Protein AF-A0A969HHH1-F1 (afdb_monomer_lite)

Foldseek 3Di:
DVVCQVVLCVDPQNVVVQDDSPDDHDDPPPVQLQAKWWKDFQKDLWQDIDIDHRSPDDDDPGMDIGGDDPPDDDVLLVRLVSRDPVLRVVLVVQFDDDDSIGGDDPNSVVPRDDDDDPPVVSVVSSVVSVVVVLVVVLVVLLLVLLVVLVVVADWDKAQQCDPAVPDPQRDPPQKDWPDADDQQDWAWFQAWDWDDDFQKIWIWTQGPPPGIDGGTIIRGNDPLVSVLVVSQQVVQCVVCVVRRTQAGGRPNNSNRRSTIGIQRDPPGPVVSVVVSVVSSVVSVVVSLVVSCVPQPVNCVVCPCVPPGDDDDDD

pLDDT: mean 90.6, std 11.75, range [24.98, 98.12]

Structure (mmCIF, N/CA/C/O backbone):
data_AF-A0A969HHH1-F1
#
_entry.id   AF-A0A969HHH1-F1
#
loop_
_atom_site.group_PDB
_atom_site.id
_atom_site.type_symbol
_atom_site.label_atom_id
_atom_site.label_alt_id
_atom_site.label_comp_id
_atom_site.label_asym_id
_atom_site.label_entity_id
_atom_site.label_seq_id
_atom_site.pdbx_PDB_ins_code
_atom_site.Cartn_x
_atom_site.Cartn_y
_atom_site.Cartn_z
_atom_site.occupancy
_atom_site.B_iso_or_equiv
_atom_site.auth_seq_id
_atom_site.auth_comp_id
_atom_site.auth_asym_id
_atom_site.auth_atom_id
_atom_site.pdbx_PDB_model_num
ATOM 1 N N . MET A 1 1 ? 47.370 -20.878 -3.449 1.00 62.69 1 MET A N 1
ATOM 2 C CA . MET A 1 1 ? 46.400 -20.298 -4.410 1.00 62.69 1 MET A CA 1
ATOM 3 C C . MET A 1 1 ? 46.608 -20.848 -5.816 1.00 62.69 1 MET A C 1
ATOM 5 O O . MET A 1 1 ? 45.613 -21.191 -6.435 1.00 62.69 1 MET A O 1
ATOM 9 N N . GLU A 1 2 ? 47.852 -21.014 -6.284 1.00 85.69 2 GLU A N 1
ATOM 10 C CA . GLU A 1 2 ? 48.150 -21.582 -7.616 1.00 85.69 2 GLU A CA 1
ATOM 11 C C . GLU A 1 2 ? 47.532 -22.973 -7.859 1.00 85.69 2 GLU A C 1
ATOM 13 O O . GLU A 1 2 ? 46.999 -23.237 -8.929 1.00 85.69 2 GLU A O 1
ATOM 18 N N . GLU A 1 3 ? 47.489 -23.829 -6.833 1.00 90.38 3 GLU A N 1
ATOM 19 C CA . GLU A 1 3 ? 46.870 -25.168 -6.886 1.00 90.38 3 GLU A CA 1
ATOM 20 C C . GLU A 1 3 ? 45.368 -25.154 -7.234 1.00 90.38 3 GLU A C 1
ATOM 22 O O . GLU A 1 3 ? 44.825 -26.152 -7.698 1.00 90.38 3 GLU A O 1
ATOM 27 N N . HIS A 1 4 ? 44.688 -24.019 -7.045 1.00 88.56 4 HIS A N 1
ATOM 28 C CA . HIS A 1 4 ? 43.267 -23.848 -7.361 1.00 88.56 4 HIS A CA 1
ATOM 29 C C . HIS A 1 4 ? 43.029 -22.982 -8.604 1.00 88.56 4 HIS A C 1
ATOM 31 O O . HIS A 1 4 ? 41.878 -22.687 -8.930 1.00 88.56 4 HIS A O 1
ATOM 37 N N . ARG A 1 5 ? 44.093 -22.580 -9.312 1.00 90.69 5 ARG A N 1
ATOM 38 C CA . ARG A 1 5 ? 44.021 -21.647 -10.440 1.00 90.69 5 ARG A CA 1
ATOM 39 C C . ARG A 1 5 ? 43.064 -22.112 -11.530 1.00 90.69 5 ARG A C 1
ATOM 41 O O . ARG A 1 5 ? 42.194 -21.344 -11.918 1.00 90.69 5 ARG A O 1
ATOM 48 N N . ALA A 1 6 ? 43.138 -23.382 -11.929 1.00 90.25 6 ALA A N 1
ATOM 49 C CA . ALA A 1 6 ? 42.254 -23.941 -12.954 1.00 90.25 6 ALA A CA 1
ATOM 50 C C . ALA A 1 6 ? 40.760 -23.800 -12.593 1.00 90.25 6 ALA A C 1
ATOM 52 O O . ALA A 1 6 ? 39.947 -23.434 -13.436 1.00 90.25 6 ALA A O 1
ATOM 53 N N . GLY A 1 7 ? 40.393 -24.028 -11.325 1.00 89.00 7 GLY A N 1
ATOM 54 C CA . GLY A 1 7 ? 39.011 -23.851 -10.862 1.00 89.00 7 GLY A CA 1
ATOM 55 C C . GLY A 1 7 ? 38.597 -22.381 -10.756 1.00 89.00 7 GLY A C 1
ATOM 56 O O . GLY A 1 7 ? 37.440 -22.033 -10.983 1.00 89.00 7 GLY A O 1
ATOM 57 N N . LEU A 1 8 ? 39.542 -21.499 -10.433 1.00 88.44 8 LEU A N 1
ATOM 58 C CA . LEU A 1 8 ? 39.294 -20.067 -10.308 1.00 88.44 8 LEU A CA 1
ATOM 59 C C . LEU A 1 8 ? 39.190 -19.348 -11.664 1.00 88.44 8 LEU A C 1
ATOM 61 O O . LEU A 1 8 ? 38.397 -18.409 -11.772 1.00 88.44 8 LEU A O 1
ATOM 65 N N . GLU A 1 9 ? 39.924 -19.810 -12.679 1.00 90.50 9 GLU A N 1
ATOM 66 C CA . GLU A 1 9 ? 39.821 -19.361 -14.075 1.00 90.50 9 GLU A CA 1
ATOM 67 C C . GLU A 1 9 ? 38.519 -19.846 -14.742 1.00 90.50 9 GLU A C 1
ATOM 69 O O . GLU A 1 9 ? 38.004 -19.206 -15.658 1.00 90.50 9 GLU A O 1
ATOM 74 N N . ASP A 1 10 ? 37.904 -20.925 -14.247 1.00 90.31 10 ASP A N 1
ATOM 75 C CA . ASP A 1 10 ? 36.629 -21.410 -14.790 1.00 90.31 10 ASP A CA 1
ATOM 76 C C . ASP A 1 10 ? 35.423 -20.519 -14.415 1.00 90.31 10 ASP A C 1
ATOM 78 O O . ASP A 1 10 ? 34.361 -20.571 -15.052 1.00 90.31 10 ASP A O 1
ATOM 82 N N . ARG A 1 11 ? 35.586 -19.648 -13.409 1.00 87.38 11 ARG A N 1
ATOM 83 C CA . ARG A 1 11 ? 34.532 -18.748 -12.927 1.00 87.38 11 ARG A CA 1
ATOM 84 C C . ARG A 1 11 ? 34.075 -17.791 -14.027 1.00 87.38 11 ARG A C 1
ATOM 86 O O . ARG A 1 11 ? 34.880 -17.156 -14.704 1.00 87.38 11 ARG A O 1
ATOM 93 N N . ALA A 1 12 ? 32.760 -17.581 -14.112 1.00 82.75 12 ALA A N 1
ATOM 94 C CA . ALA A 1 12 ? 32.151 -16.681 -15.094 1.00 82.75 12 ALA A CA 1
ATOM 95 C C . ALA A 1 12 ? 32.743 -15.258 -15.075 1.00 82.75 12 ALA A C 1
ATOM 97 O O . ALA A 1 12 ? 32.888 -14.651 -16.128 1.00 82.75 12 ALA A O 1
ATOM 98 N N . ALA A 1 13 ? 33.116 -14.737 -13.902 1.00 80.44 13 ALA A N 1
ATOM 99 C CA . ALA A 1 13 ? 33.720 -13.410 -13.788 1.00 80.44 13 ALA A CA 1
ATOM 100 C C . ALA A 1 13 ? 35.113 -13.317 -14.426 1.00 80.44 13 ALA A C 1
ATOM 102 O O . ALA A 1 13 ? 35.400 -12.330 -15.095 1.00 80.44 13 ALA A O 1
ATOM 103 N N . PHE A 1 14 ? 35.948 -14.352 -14.280 1.00 85.00 14 PHE A N 1
ATOM 104 C CA . PHE A 1 14 ? 37.244 -14.401 -14.958 1.00 85.00 14 PHE A CA 1
ATOM 105 C C . PHE A 1 14 ? 37.053 -14.536 -16.471 1.00 85.00 14 PHE A C 1
ATOM 107 O O . PHE A 1 14 ? 37.635 -13.780 -17.239 1.00 85.00 14 PHE A O 1
ATOM 114 N N . LYS A 1 15 ? 36.146 -15.423 -16.904 1.00 86.12 15 LYS A N 1
ATOM 115 C CA . LYS A 1 15 ? 35.826 -15.624 -18.329 1.00 86.12 15 LYS A CA 1
ATOM 116 C C . LYS A 1 15 ? 35.290 -14.373 -19.034 1.00 86.12 15 LYS A C 1
ATOM 118 O O . LYS A 1 15 ? 35.475 -14.242 -20.238 1.00 86.12 15 LYS A O 1
ATOM 123 N N . ARG A 1 16 ? 34.628 -13.464 -18.312 1.00 80.19 16 ARG A N 1
ATOM 124 C CA . ARG A 1 16 ? 34.189 -12.158 -18.840 1.00 80.19 16 ARG A CA 1
ATOM 125 C C . ARG A 1 16 ? 35.312 -11.117 -18.917 1.00 80.19 16 ARG A C 1
ATOM 127 O O . ARG A 1 16 ? 35.108 -10.080 -19.535 1.00 80.19 16 ARG A O 1
ATOM 134 N N . GLY A 1 17 ? 36.476 -11.395 -18.328 1.00 80.19 17 GLY A N 1
ATOM 135 C CA . GLY A 1 17 ? 37.590 -10.452 -18.221 1.00 80.19 17 GLY A CA 1
ATOM 136 C C . GLY A 1 17 ? 37.424 -9.441 -17.087 1.00 80.19 17 GLY A C 1
ATOM 137 O O . GLY A 1 17 ? 38.119 -8.431 -17.070 1.00 80.19 17 GLY A O 1
ATOM 138 N N . ASP A 1 18 ? 36.509 -9.691 -16.144 1.00 74.06 18 ASP A N 1
ATOM 139 C CA . ASP A 1 18 ? 36.196 -8.716 -15.101 1.00 74.06 18 ASP A CA 1
ATOM 140 C C . ASP A 1 18 ? 37.313 -8.649 -14.055 1.00 74.06 18 ASP A C 1
ATOM 142 O O . ASP A 1 18 ? 37.553 -7.594 -13.486 1.00 74.06 18 ASP A O 1
ATOM 146 N N . CYS A 1 19 ? 37.990 -9.759 -13.753 1.00 80.25 19 CYS A N 1
ATOM 147 C CA . CYS A 1 19 ? 38.947 -9.839 -12.652 1.00 80.25 19 CYS A CA 1
ATOM 148 C C . CYS A 1 19 ? 40.142 -10.741 -12.967 1.00 80.25 19 CYS A C 1
ATOM 150 O O . CYS A 1 19 ? 40.043 -11.643 -13.794 1.00 80.25 19 CYS A O 1
ATOM 152 N N . GLU A 1 20 ? 41.232 -10.564 -12.220 1.00 87.44 20 GLU A N 1
ATOM 153 C CA . GLU A 1 20 ? 42.304 -11.559 -12.140 1.00 87.44 20 GLU A CA 1
ATOM 154 C C . GLU A 1 20 ? 41.767 -12.896 -11.615 1.00 87.44 20 GLU A C 1
ATOM 156 O O . GLU A 1 20 ? 40.801 -12.937 -10.842 1.00 87.44 20 GLU A O 1
ATOM 161 N N . TRP A 1 21 ? 42.413 -14.003 -11.990 1.00 87.88 21 TRP A N 1
ATOM 162 C CA . TRP A 1 21 ? 41.941 -15.347 -11.640 1.00 87.88 21 TRP A CA 1
ATOM 163 C C . TRP A 1 21 ? 41.792 -15.535 -10.125 1.00 87.88 21 TRP A C 1
ATOM 165 O O . TRP A 1 21 ? 40.832 -16.153 -9.674 1.00 87.88 21 TRP A O 1
ATOM 175 N N . TRP A 1 22 ? 42.668 -14.921 -9.330 1.00 86.81 22 TRP A N 1
ATOM 176 C CA . TRP A 1 22 ? 42.682 -14.993 -7.866 1.00 86.81 22 TRP A CA 1
ATOM 177 C C . TRP A 1 22 ? 41.809 -13.939 -7.163 1.00 86.81 22 TRP A C 1
ATOM 179 O O . TRP A 1 22 ? 41.665 -13.989 -5.943 1.00 86.81 22 TRP A O 1
ATOM 189 N N . HIS A 1 23 ? 41.219 -12.986 -7.892 1.00 83.50 23 HIS A N 1
ATOM 190 C CA . HIS A 1 23 ? 40.499 -11.854 -7.304 1.00 83.50 23 HIS A CA 1
ATOM 191 C C . HIS A 1 23 ? 38.981 -12.101 -7.225 1.00 83.50 23 HIS A C 1
ATOM 193 O O . HIS A 1 23 ? 38.393 -12.841 -8.023 1.00 83.50 23 HIS A O 1
ATOM 199 N N . PHE A 1 24 ? 38.310 -11.486 -6.246 1.00 73.69 24 PHE A N 1
ATOM 200 C CA . PHE A 1 24 ? 36.845 -11.502 -6.181 1.00 73.69 24 PHE A CA 1
ATOM 201 C C . PHE A 1 24 ? 36.235 -10.692 -7.335 1.00 73.69 24 PHE A C 1
ATOM 203 O O . PHE A 1 24 ? 36.870 -9.812 -7.917 1.00 73.69 24 PHE A O 1
ATOM 210 N N . THR A 1 25 ? 34.998 -11.026 -7.695 1.00 70.94 25 THR A N 1
ATOM 211 C CA . THR A 1 25 ? 34.306 -10.443 -8.850 1.00 70.94 25 THR A CA 1
ATOM 212 C C . THR A 1 25 ? 33.990 -8.967 -8.616 1.00 70.94 25 THR A C 1
ATOM 214 O O . THR A 1 25 ? 33.606 -8.598 -7.505 1.00 70.94 25 THR A O 1
ATOM 217 N N . TRP A 1 26 ? 34.063 -8.138 -9.655 1.00 68.88 26 TRP A N 1
ATOM 218 C CA . TRP A 1 26 ? 33.679 -6.728 -9.561 1.00 68.88 26 TRP A CA 1
ATOM 219 C C . TRP A 1 26 ? 32.160 -6.545 -9.612 1.00 68.88 26 TRP A C 1
ATOM 221 O O . TRP A 1 26 ? 31.457 -7.366 -10.210 1.00 68.88 26 TRP A O 1
ATOM 231 N N . PRO A 1 27 ? 31.635 -5.471 -8.997 1.00 71.69 27 PRO A N 1
ATOM 232 C CA . PRO A 1 27 ? 30.235 -5.100 -9.150 1.00 71.69 27 PRO A CA 1
ATOM 233 C C . PRO A 1 27 ? 29.916 -4.834 -10.626 1.00 71.69 27 PRO A C 1
ATOM 235 O O . PRO A 1 27 ? 30.488 -3.937 -11.245 1.00 71.69 27 PRO A O 1
ATOM 238 N N . LEU A 1 28 ? 28.985 -5.612 -11.177 1.00 75.88 28 LEU A N 1
ATOM 239 C CA . LEU A 1 28 ? 28.497 -5.430 -12.542 1.00 75.88 28 LEU A CA 1
ATOM 240 C C . LEU A 1 28 ? 27.764 -4.090 -12.662 1.00 75.88 28 LEU A C 1
ATOM 242 O O . LEU A 1 28 ? 26.901 -3.781 -11.839 1.00 75.88 28 LEU A O 1
ATOM 246 N N . HIS A 1 29 ? 28.087 -3.323 -13.706 1.00 80.06 29 HIS A N 1
ATOM 247 C CA . HIS A 1 29 ? 27.459 -2.034 -14.018 1.00 80.06 29 HIS A CA 1
ATOM 248 C C . HIS A 1 29 ? 27.521 -1.007 -12.876 1.00 80.06 29 HIS A C 1
ATOM 250 O O . HIS A 1 29 ? 26.595 -0.208 -12.707 1.00 80.06 29 HIS A O 1
ATOM 256 N N . LYS A 1 30 ? 28.592 -1.029 -12.068 1.00 84.44 30 LYS A N 1
ATOM 257 C CA . LYS A 1 30 ? 28.808 -0.107 -10.937 1.00 84.44 30 LYS A CA 1
ATOM 258 C C . LYS A 1 30 ? 28.570 1.352 -11.328 1.00 84.44 30 LYS A C 1
ATOM 260 O O . LYS A 1 30 ? 27.966 2.103 -10.570 1.00 84.44 30 LYS A O 1
ATOM 265 N N . GLU A 1 31 ? 29.018 1.736 -12.516 1.00 87.06 31 GLU A N 1
ATOM 266 C CA . GLU A 1 31 ? 28.892 3.077 -13.080 1.00 87.06 31 GLU A CA 1
ATOM 267 C C . GLU A 1 31 ? 27.436 3.530 -13.260 1.00 87.06 31 GLU A C 1
ATOM 269 O O . GLU A 1 31 ? 27.158 4.726 -13.218 1.00 87.06 31 GLU A O 1
ATOM 274 N N . ARG A 1 32 ? 26.494 2.590 -13.404 1.00 87.94 32 ARG A N 1
ATOM 275 C CA . ARG A 1 32 ? 25.073 2.882 -13.638 1.00 87.94 32 ARG A CA 1
ATOM 276 C C . ARG A 1 32 ? 24.248 2.988 -12.362 1.00 87.94 32 ARG A C 1
ATOM 278 O O . ARG A 1 32 ? 23.122 3.477 -12.408 1.00 87.94 32 ARG A O 1
ATOM 285 N N . TYR A 1 33 ? 24.775 2.546 -11.219 1.00 88.38 33 TYR A N 1
ATOM 286 C CA . TYR A 1 33 ? 24.020 2.555 -9.963 1.00 88.38 33 TYR A CA 1
ATOM 287 C C . TYR A 1 33 ? 23.764 3.955 -9.409 1.00 88.38 33 TYR A C 1
ATOM 289 O O . TYR A 1 33 ? 22.785 4.115 -8.687 1.00 88.3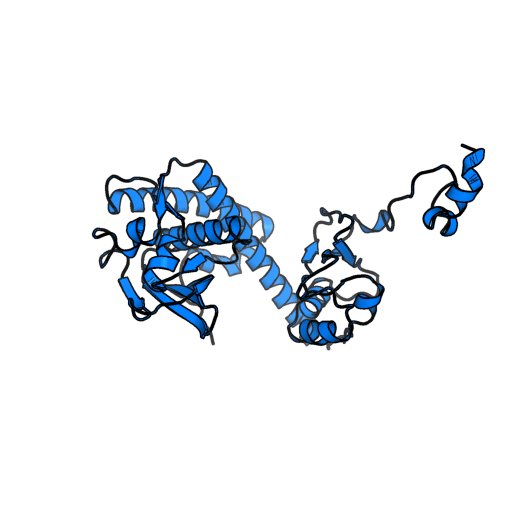8 33 TYR A O 1
ATOM 297 N N . ASN A 1 34 ? 24.558 4.945 -9.831 1.00 89.44 34 ASN A N 1
ATOM 298 C CA . ASN A 1 34 ? 24.395 6.365 -9.500 1.00 89.44 34 ASN A CA 1
ATOM 299 C C . ASN A 1 34 ? 23.414 7.094 -10.439 1.00 89.44 34 ASN A C 1
ATOM 301 O O . ASN A 1 34 ? 23.420 8.319 -10.518 1.00 89.44 34 ASN A O 1
ATOM 305 N N . SER A 1 35 ? 22.621 6.358 -11.219 1.00 91.50 35 SER A N 1
ATOM 306 C CA . SER A 1 35 ? 21.621 6.906 -12.137 1.00 91.50 35 SER A CA 1
ATOM 307 C C . SER A 1 35 ? 20.225 6.369 -11.815 1.00 91.50 35 SER A C 1
ATOM 309 O O . SER A 1 35 ? 20.108 5.260 -11.277 1.00 91.50 35 SER A O 1
ATOM 311 N N . PRO A 1 36 ? 19.159 7.110 -12.178 1.00 93.88 36 PRO A N 1
ATOM 312 C CA . PRO A 1 36 ? 17.795 6.623 -12.054 1.00 93.88 36 PRO A CA 1
ATOM 313 C C . PRO A 1 36 ? 17.608 5.270 -12.740 1.00 93.88 36 PRO A C 1
ATOM 315 O O . PRO A 1 36 ? 18.093 5.040 -13.854 1.00 93.88 36 PRO A O 1
ATOM 318 N N . LYS A 1 37 ? 16.882 4.373 -12.077 1.00 95.06 37 LYS A N 1
ATOM 319 C CA . LYS A 1 37 ? 16.715 2.985 -12.518 1.00 95.06 37 LYS A CA 1
ATOM 320 C C . LYS A 1 37 ? 15.374 2.420 -12.088 1.00 95.06 37 LYS A C 1
ATOM 322 O O . LYS A 1 37 ? 14.785 2.857 -11.106 1.00 95.06 37 LYS A O 1
ATOM 327 N N . ILE A 1 38 ? 14.883 1.426 -12.819 1.00 96.25 38 ILE A N 1
ATOM 328 C CA . ILE A 1 38 ? 13.713 0.651 -12.395 1.00 96.25 38 ILE A CA 1
ATOM 329 C C . ILE A 1 38 ? 14.205 -0.626 -11.723 1.00 96.25 38 ILE A C 1
ATOM 331 O O . ILE A 1 38 ? 15.053 -1.317 -12.273 1.00 96.25 38 ILE A O 1
ATOM 335 N N . VAL A 1 39 ? 13.656 -0.970 -10.565 1.00 95.50 39 VAL A N 1
ATOM 336 C CA . VAL A 1 39 ? 13.964 -2.206 -9.841 1.00 95.50 39 VAL A CA 1
ATOM 337 C C . VAL A 1 39 ? 12.767 -3.154 -9.833 1.00 95.50 39 VAL A C 1
ATOM 339 O O . VAL A 1 39 ? 11.613 -2.724 -9.789 1.00 95.50 39 VAL A O 1
ATOM 342 N N . THR A 1 40 ? 13.035 -4.457 -9.878 1.00 95.81 40 THR A N 1
ATOM 343 C CA . THR A 1 40 ? 12.027 -5.526 -9.798 1.00 95.81 40 THR A CA 1
ATOM 344 C C . THR A 1 40 ? 12.551 -6.678 -8.941 1.00 95.81 40 THR A C 1
ATOM 346 O O . THR A 1 40 ? 13.742 -6.979 -9.011 1.00 95.81 40 THR A O 1
ATOM 349 N N . PRO A 1 41 ? 11.715 -7.352 -8.131 1.00 95.50 41 PRO A N 1
ATOM 350 C CA . PRO A 1 41 ? 12.130 -8.569 -7.439 1.00 95.50 41 PRO A CA 1
ATOM 351 C C . PRO A 1 41 ? 12.435 -9.684 -8.444 1.00 95.50 41 PRO A C 1
ATOM 353 O O . PRO A 1 41 ? 11.797 -9.759 -9.489 1.00 95.50 41 PRO A O 1
ATOM 356 N N . PHE A 1 42 ? 13.344 -10.591 -8.092 1.00 95.44 42 PHE A N 1
ATOM 357 C CA . PHE A 1 42 ? 13.701 -11.777 -8.873 1.00 95.44 42 PHE A CA 1
ATOM 358 C C . PHE A 1 42 ? 12.504 -12.709 -9.087 1.00 95.44 42 PHE A C 1
ATOM 360 O O . PHE A 1 42 ? 12.346 -13.264 -10.171 1.00 95.44 42 PHE A O 1
ATOM 367 N N . ILE A 1 43 ? 11.637 -12.869 -8.079 1.00 95.12 43 ILE A N 1
ATOM 368 C CA . ILE A 1 43 ? 10.419 -13.682 -8.170 1.00 95.12 43 ILE A CA 1
ATOM 369 C C . ILE A 1 43 ? 9.223 -12.894 -7.631 1.00 95.12 43 ILE A C 1
ATOM 371 O O . ILE A 1 43 ? 9.241 -12.417 -6.495 1.00 95.12 43 ILE A O 1
ATOM 375 N N . ALA A 1 44 ? 8.142 -12.819 -8.410 1.00 95.12 44 ALA A N 1
ATOM 376 C CA . ALA A 1 44 ? 6.885 -12.215 -7.968 1.00 95.12 44 ALA A CA 1
ATOM 377 C C . ALA A 1 44 ? 5.644 -12.870 -8.602 1.00 95.12 44 ALA A C 1
ATOM 379 O O . ALA A 1 44 ? 5.712 -13.366 -9.723 1.00 95.12 44 ALA A O 1
ATOM 380 N N . PRO A 1 45 ? 4.479 -12.856 -7.919 1.00 94.06 45 PRO A N 1
ATOM 381 C CA . PRO A 1 45 ? 3.216 -13.385 -8.459 1.00 94.06 45 PRO A CA 1
ATOM 382 C C . PRO A 1 45 ? 2.648 -12.575 -9.634 1.00 94.06 45 PRO A C 1
ATOM 384 O O . PRO A 1 45 ? 1.736 -13.022 -10.324 1.00 94.06 45 PRO A O 1
ATOM 387 N N . LYS A 1 46 ? 3.147 -11.354 -9.821 1.00 95.44 46 LYS A N 1
ATOM 388 C CA . LYS A 1 46 ? 2.711 -10.382 -10.821 1.00 95.44 46 LYS A CA 1
ATOM 389 C C . LYS A 1 46 ? 3.805 -9.339 -11.018 1.00 95.44 46 LYS A C 1
ATOM 391 O O . LYS A 1 46 ? 4.699 -9.240 -10.176 1.00 95.44 46 LYS A O 1
ATOM 396 N N . ASN A 1 47 ? 3.680 -8.527 -12.062 1.00 96.75 47 ASN A N 1
ATOM 397 C CA . ASN A 1 47 ? 4.595 -7.426 -12.335 1.00 96.75 47 ASN A CA 1
ATOM 398 C C . ASN A 1 47 ? 4.658 -6.482 -11.128 1.00 96.75 47 ASN A C 1
ATOM 400 O O . ASN A 1 47 ? 3.625 -6.067 -10.592 1.00 96.75 47 ASN A O 1
ATOM 404 N N . ARG A 1 48 ? 5.882 -6.200 -10.678 1.00 96.12 48 ARG A N 1
ATOM 405 C CA . ARG A 1 48 ? 6.182 -5.351 -9.522 1.00 96.12 48 ARG A CA 1
ATOM 406 C C . ARG A 1 48 ? 7.445 -4.555 -9.817 1.00 96.12 48 ARG A C 1
ATOM 408 O O . ARG A 1 48 ? 8.526 -4.930 -9.382 1.00 96.12 48 ARG A O 1
ATOM 415 N N . PHE A 1 49 ? 7.289 -3.470 -10.557 1.00 96.94 49 PHE A N 1
ATOM 416 C CA . PHE A 1 49 ? 8.398 -2.594 -10.912 1.00 96.94 49 PHE A CA 1
ATOM 417 C C . PHE A 1 49 ? 8.306 -1.307 -10.097 1.00 96.94 49 PHE A C 1
ATOM 419 O O . PHE A 1 49 ? 7.221 -0.735 -9.978 1.00 96.94 49 PHE A O 1
ATOM 426 N N . ALA A 1 50 ? 9.424 -0.855 -9.541 1.00 96.00 50 ALA A N 1
ATOM 427 C CA . ALA A 1 50 ? 9.524 0.398 -8.800 1.00 96.00 50 ALA A CA 1
ATOM 428 C C . ALA A 1 50 ? 10.593 1.289 -9.432 1.00 96.00 50 ALA A C 1
ATOM 430 O O . ALA A 1 50 ? 11.609 0.790 -9.904 1.00 96.00 50 ALA A O 1
ATOM 431 N N . LEU A 1 51 ? 10.359 2.598 -9.457 1.00 96.56 51 LEU A N 1
ATOM 432 C CA . LEU A 1 51 ? 11.344 3.570 -9.915 1.00 96.56 51 LEU A CA 1
ATOM 433 C C . LEU A 1 51 ? 12.178 4.032 -8.724 1.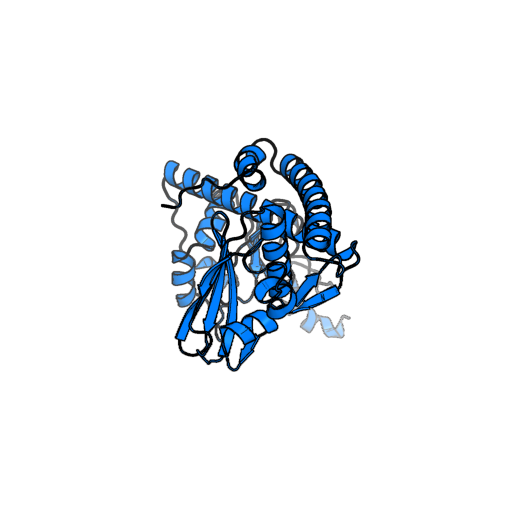00 96.56 51 LEU A C 1
ATOM 435 O O . LEU A 1 51 ? 11.638 4.577 -7.766 1.00 96.56 51 LEU A O 1
ATOM 439 N N . ASP A 1 52 ? 13.484 3.842 -8.824 1.00 95.00 52 ASP A N 1
ATOM 440 C CA . ASP A 1 52 ? 14.474 4.513 -8.000 1.00 95.00 52 ASP A CA 1
ATOM 441 C C . ASP A 1 52 ? 14.952 5.760 -8.754 1.00 95.00 52 ASP A C 1
ATOM 443 O O . ASP A 1 52 ? 15.779 5.676 -9.664 1.00 95.00 52 ASP A O 1
ATOM 447 N N . ALA A 1 53 ? 14.358 6.907 -8.423 1.00 91.25 53 ALA A N 1
ATOM 448 C CA . ALA A 1 53 ? 14.686 8.188 -9.045 1.00 91.25 53 ALA A CA 1
ATOM 449 C C . ALA A 1 53 ? 15.907 8.869 -8.404 1.00 91.25 53 ALA A C 1
ATOM 451 O O . ALA A 1 53 ? 16.564 9.664 -9.071 1.00 91.25 53 ALA A O 1
ATOM 452 N N . THR A 1 54 ? 16.203 8.565 -7.136 1.00 89.12 54 THR A N 1
ATOM 453 C CA . THR A 1 54 ? 17.299 9.166 -6.356 1.00 89.12 54 THR A CA 1
ATOM 454 C C . THR A 1 54 ? 18.612 8.403 -6.507 1.00 89.12 54 THR A C 1
ATOM 456 O O . THR A 1 54 ? 19.661 8.916 -6.129 1.00 89.12 54 THR A O 1
ATOM 459 N N . ALA A 1 55 ? 18.563 7.205 -7.098 1.00 89.88 55 ALA A N 1
ATOM 460 C CA . ALA A 1 55 ? 19.687 6.290 -7.249 1.00 89.88 55 ALA A CA 1
ATOM 461 C C . ALA A 1 55 ? 20.231 5.749 -5.909 1.00 89.88 55 ALA A C 1
ATOM 463 O O . ALA A 1 55 ? 21.338 5.216 -5.858 1.00 89.88 55 ALA A O 1
ATOM 464 N N . GLU A 1 56 ? 19.444 5.835 -4.834 1.00 87.69 56 GLU A N 1
ATOM 465 C CA . GLU A 1 56 ? 19.863 5.475 -3.472 1.00 87.69 56 GLU A CA 1
ATOM 466 C C . GLU A 1 56 ? 19.857 3.965 -3.216 1.00 87.69 56 GLU A C 1
ATOM 468 O O . GLU A 1 56 ? 20.540 3.480 -2.312 1.00 87.69 56 GLU A O 1
ATOM 473 N N . TYR A 1 57 ? 19.094 3.200 -3.998 1.00 85.75 57 TYR A N 1
ATOM 474 C CA . TYR A 1 57 ? 18.889 1.783 -3.726 1.00 85.75 57 TYR A CA 1
ATOM 475 C C . TYR A 1 57 ? 19.845 0.910 -4.534 1.00 85.75 57 TYR A C 1
ATOM 477 O O . TYR A 1 57 ? 19.978 1.044 -5.753 1.00 85.75 57 TYR A O 1
ATOM 485 N N . VAL A 1 58 ? 20.475 -0.052 -3.862 1.00 83.75 58 VAL A N 1
ATOM 486 C CA . VAL A 1 58 ? 21.265 -1.110 -4.497 1.00 83.75 58 VAL A CA 1
ATOM 487 C C . VAL A 1 58 ? 20.562 -2.438 -4.261 1.00 83.75 58 VAL A C 1
ATOM 489 O O . VAL A 1 58 ? 20.252 -2.803 -3.129 1.00 83.75 58 VAL A O 1
ATOM 492 N N . GLY A 1 59 ? 20.278 -3.140 -5.354 1.00 78.81 59 GLY A N 1
ATOM 493 C CA . GLY A 1 59 ? 19.674 -4.462 -5.316 1.00 78.81 59 GLY A CA 1
ATOM 494 C C . GLY A 1 59 ? 20.658 -5.538 -4.860 1.00 78.81 59 GLY A C 1
ATOM 495 O O . GLY A 1 59 ? 21.855 -5.449 -5.132 1.00 78.81 59 GLY A O 1
ATOM 496 N N . LEU A 1 60 ? 20.146 -6.569 -4.191 1.00 81.94 60 LEU A N 1
ATOM 497 C CA . LEU A 1 60 ? 20.886 -7.796 -3.887 1.00 81.94 60 LEU A CA 1
ATOM 498 C C . LEU A 1 60 ? 20.449 -8.924 -4.838 1.00 81.94 60 LEU A C 1
ATOM 500 O O . LEU A 1 60 ? 19.827 -8.682 -5.873 1.00 81.94 60 LEU A O 1
ATOM 504 N N . THR A 1 61 ? 20.772 -10.172 -4.496 1.00 82.44 61 THR A N 1
ATOM 505 C CA . THR A 1 61 ? 20.552 -11.365 -5.334 1.00 82.44 61 THR A CA 1
ATOM 506 C C . THR A 1 61 ? 19.086 -11.652 -5.670 1.00 82.44 61 THR A C 1
ATOM 508 O O . THR A 1 61 ? 18.807 -12.459 -6.551 1.00 82.44 61 THR A O 1
ATOM 511 N N . ASP A 1 62 ? 18.142 -11.038 -4.963 1.00 89.94 62 ASP A N 1
ATOM 512 C CA . ASP A 1 62 ? 16.701 -11.214 -5.129 1.00 89.94 62 ASP A CA 1
ATOM 513 C C . ASP A 1 62 ? 16.028 -10.041 -5.857 1.00 89.94 62 ASP A C 1
ATOM 515 O O . ASP A 1 62 ? 14.799 -9.938 -5.858 1.00 89.94 62 ASP A O 1
ATOM 519 N N . THR A 1 63 ? 16.809 -9.182 -6.515 1.00 92.75 63 THR A N 1
ATOM 520 C CA . THR A 1 63 ? 16.312 -8.044 -7.297 1.00 92.75 63 THR A CA 1
ATOM 521 C C . THR A 1 63 ? 17.121 -7.840 -8.575 1.00 92.75 63 THR A C 1
ATOM 523 O O . THR A 1 63 ? 18.295 -8.184 -8.649 1.00 92.75 63 THR A O 1
ATOM 526 N N . TYR A 1 64 ? 16.484 -7.252 -9.583 1.00 92.19 64 TYR A N 1
ATOM 527 C CA . TYR A 1 64 ? 17.107 -6.830 -10.834 1.00 92.19 64 TYR A CA 1
ATOM 528 C C . TYR A 1 64 ? 16.872 -5.341 -11.052 1.00 92.19 64 TYR A C 1
ATOM 530 O O . TYR A 1 64 ? 15.816 -4.816 -10.690 1.00 92.19 64 TYR A O 1
ATOM 538 N N . ALA A 1 65 ? 17.847 -4.680 -11.674 1.00 92.69 65 ALA A N 1
ATOM 539 C CA . ALA A 1 65 ? 17.767 -3.285 -12.079 1.00 92.69 65 ALA A CA 1
ATOM 540 C C . ALA A 1 65 ? 17.709 -3.168 -13.609 1.00 92.69 65 ALA A C 1
ATOM 542 O O . ALA A 1 65 ? 18.426 -3.858 -14.331 1.00 92.69 65 ALA A O 1
ATOM 543 N N . ILE A 1 66 ? 16.860 -2.267 -14.092 1.00 93.50 66 ILE A N 1
ATOM 544 C CA . ILE A 1 66 ? 16.745 -1.843 -15.483 1.00 93.50 66 ILE A CA 1
ATOM 545 C C . ILE A 1 66 ? 17.297 -0.420 -15.541 1.00 93.50 66 ILE A C 1
ATOM 547 O O . ILE A 1 66 ? 16.684 0.521 -15.026 1.00 93.50 66 ILE A O 1
ATOM 551 N N . PHE A 1 67 ? 18.474 -0.279 -16.142 1.00 92.81 67 PHE A N 1
ATOM 552 C CA . PHE A 1 67 ? 19.152 1.003 -16.302 1.00 92.81 67 PHE A CA 1
ATOM 553 C C . PHE A 1 67 ? 18.708 1.703 -17.582 1.00 92.81 67 PHE A C 1
ATOM 555 O O . PHE A 1 67 ? 18.549 1.062 -18.623 1.00 92.81 67 PHE A O 1
ATOM 562 N N . LYS A 1 68 ? 18.561 3.027 -17.511 1.00 90.81 68 LYS A N 1
ATOM 563 C CA . LYS A 1 68 ? 18.287 3.862 -18.681 1.00 90.81 68 LYS A CA 1
ATOM 564 C C . LYS A 1 68 ? 19.489 3.870 -19.639 1.00 90.81 68 LYS A C 1
ATOM 566 O O . LYS A 1 68 ? 20.638 3.858 -19.204 1.00 90.81 68 LYS A O 1
ATOM 571 N N . THR A 1 69 ? 19.211 3.923 -20.937 1.00 89.12 69 THR A N 1
ATOM 572 C CA . THR A 1 69 ? 20.166 4.225 -22.019 1.00 89.12 69 THR A CA 1
ATOM 573 C C . THR A 1 69 ? 19.703 5.459 -22.797 1.00 89.12 69 THR A C 1
ATOM 575 O O . THR A 1 69 ? 18.562 5.894 -22.633 1.00 89.12 69 THR A O 1
ATOM 578 N N . ASP A 1 70 ? 20.540 5.991 -23.687 1.00 87.62 70 ASP A N 1
ATOM 579 C CA . ASP A 1 70 ? 20.199 7.178 -24.491 1.00 87.62 70 ASP A CA 1
ATOM 580 C C . ASP A 1 70 ? 18.961 6.973 -25.379 1.00 87.62 70 ASP A C 1
ATOM 582 O O . ASP A 1 70 ? 18.193 7.902 -25.606 1.00 87.62 70 ASP A O 1
ATOM 586 N N . ALA A 1 71 ? 18.718 5.738 -25.824 1.00 87.75 71 ALA A N 1
ATOM 587 C CA . ALA A 1 71 ? 17.547 5.367 -26.621 1.00 87.75 71 ALA A CA 1
ATOM 588 C C . ALA A 1 71 ? 16.301 5.030 -25.776 1.00 87.75 71 ALA A C 1
ATOM 590 O O . ALA A 1 71 ? 15.256 4.677 -26.323 1.00 87.75 71 ALA A O 1
ATOM 591 N N . SER A 1 72 ? 16.399 5.064 -24.444 1.00 89.56 72 SER A N 1
ATOM 592 C CA . SER A 1 72 ? 15.284 4.702 -23.567 1.00 89.56 72 SER A CA 1
ATOM 593 C C . SER A 1 72 ? 14.248 5.829 -23.479 1.00 89.56 72 SER A C 1
ATOM 595 O O . SER A 1 72 ? 14.636 6.993 -23.337 1.00 89.56 72 SER A O 1
ATOM 597 N N . PRO A 1 73 ? 12.938 5.509 -23.447 1.00 92.81 73 PRO A N 1
ATOM 598 C CA . PRO A 1 73 ? 11.921 6.498 -23.112 1.00 92.81 73 PRO A CA 1
ATOM 599 C C . PRO A 1 73 ? 12.096 6.987 -21.665 1.00 92.81 73 PRO A C 1
ATOM 601 O O . PRO A 1 73 ? 12.926 6.484 -20.897 1.00 92.81 73 PRO A O 1
ATOM 604 N N . ASP A 1 74 ? 11.282 7.961 -21.264 1.00 95.56 74 ASP A N 1
ATOM 605 C CA . ASP A 1 74 ? 11.186 8.355 -19.860 1.00 95.56 74 ASP A CA 1
ATOM 606 C C . ASP A 1 74 ? 10.904 7.125 -18.973 1.00 95.56 74 ASP A C 1
ATOM 608 O O . ASP A 1 74 ? 10.034 6.300 -19.274 1.00 95.56 74 ASP A O 1
ATOM 612 N N . LEU A 1 75 ? 11.638 6.981 -17.866 1.00 96.88 75 LEU A N 1
ATOM 613 C CA . LEU A 1 75 ? 11.484 5.818 -16.990 1.00 96.88 75 LEU A CA 1
ATOM 614 C C . LEU A 1 75 ? 10.090 5.747 -16.361 1.00 96.88 75 LEU A C 1
ATOM 616 O O . LEU A 1 75 ? 9.632 4.651 -16.056 1.00 96.88 75 LEU A O 1
ATOM 620 N N . ARG A 1 76 ? 9.386 6.872 -16.200 1.00 97.56 76 ARG A N 1
ATOM 621 C CA . ARG A 1 76 ? 8.003 6.904 -15.702 1.00 97.56 76 ARG A CA 1
ATOM 622 C C . ARG A 1 76 ? 7.035 6.309 -16.720 1.00 97.56 76 ARG A C 1
ATOM 624 O O . ARG A 1 76 ? 6.145 5.555 -16.331 1.00 97.56 76 ARG A O 1
ATOM 631 N N . TYR A 1 77 ? 7.260 6.562 -18.010 1.00 97.44 77 TYR A N 1
ATOM 632 C CA . TYR A 1 77 ? 6.505 5.924 -19.089 1.00 97.44 77 TYR A CA 1
ATOM 633 C C . TYR A 1 77 ? 6.697 4.405 -19.061 1.00 97.44 77 TYR A C 1
ATOM 635 O O . TYR A 1 77 ? 5.732 3.640 -18.992 1.00 97.44 77 TYR A O 1
ATOM 643 N N . LEU A 1 78 ? 7.958 3.962 -19.026 1.00 96.94 78 LEU A N 1
ATOM 644 C CA . LEU A 1 78 ? 8.284 2.540 -18.966 1.00 96.94 78 LEU A CA 1
ATOM 645 C C . LEU A 1 78 ? 7.720 1.882 -17.696 1.00 96.94 78 LEU A C 1
ATOM 647 O O . LEU A 1 78 ? 7.119 0.812 -17.772 1.00 96.94 78 LEU A O 1
ATOM 651 N N . LEU A 1 79 ? 7.844 2.537 -16.539 1.00 97.75 79 LEU A N 1
ATOM 652 C CA . LEU A 1 79 ? 7.298 2.079 -15.261 1.00 97.75 79 LEU A CA 1
ATOM 653 C C . LEU A 1 79 ? 5.781 1.858 -15.331 1.00 97.75 79 LEU A C 1
ATOM 655 O O . LEU A 1 79 ? 5.287 0.838 -14.837 1.00 97.75 79 LEU A O 1
ATOM 659 N N . ALA A 1 80 ? 5.045 2.797 -15.930 1.00 97.56 80 ALA A N 1
ATOM 660 C CA . ALA A 1 80 ? 3.596 2.708 -16.077 1.00 97.56 80 ALA A CA 1
ATOM 661 C C . ALA A 1 80 ? 3.191 1.523 -16.957 1.00 97.56 80 ALA A C 1
ATOM 663 O O . ALA A 1 80 ? 2.310 0.744 -16.583 1.00 97.56 80 ALA A O 1
ATOM 664 N N . LEU A 1 81 ? 3.877 1.333 -18.088 1.00 97.06 81 LEU A N 1
ATOM 665 C CA . LEU A 1 81 ? 3.638 0.193 -18.967 1.00 97.06 81 LEU A CA 1
ATOM 666 C C . LEU A 1 81 ? 3.947 -1.128 -18.263 1.00 97.06 81 LEU A C 1
ATOM 668 O O . LEU A 1 81 ? 3.103 -2.028 -18.262 1.00 97.06 81 LEU A O 1
ATOM 672 N N . LEU A 1 82 ? 5.116 -1.249 -17.629 1.00 97.00 82 LEU A N 1
ATOM 673 C CA . LEU A 1 82 ? 5.555 -2.474 -16.955 1.00 97.00 82 LEU A CA 1
ATOM 674 C C . LEU A 1 82 ? 4.604 -2.892 -15.825 1.00 97.00 82 LEU A C 1
ATOM 676 O O . LEU A 1 82 ? 4.361 -4.085 -15.640 1.00 97.00 82 LEU A O 1
ATOM 680 N N . ASN A 1 83 ? 4.007 -1.931 -15.115 1.00 97.19 83 ASN A N 1
ATOM 681 C CA . ASN A 1 83 ? 2.999 -2.188 -14.081 1.00 97.19 83 ASN A CA 1
ATOM 682 C C . ASN A 1 83 ? 1.549 -2.227 -14.607 1.00 97.19 83 ASN A C 1
ATOM 684 O O . ASN A 1 83 ? 0.613 -2.397 -13.820 1.00 97.19 83 ASN A O 1
ATOM 688 N N . SER A 1 84 ? 1.329 -2.094 -15.917 1.00 96.50 84 SER A N 1
ATOM 689 C CA . SER A 1 84 ? -0.013 -2.133 -16.501 1.00 96.50 84 SER A CA 1
ATOM 690 C C . SER A 1 84 ? -0.639 -3.529 -16.412 1.00 96.50 84 SER A C 1
ATOM 692 O O . SER A 1 84 ? 0.040 -4.560 -16.455 1.00 96.50 84 SER A O 1
ATOM 694 N N . LYS A 1 85 ? -1.978 -3.583 -16.362 1.00 96.62 85 LYS A N 1
ATOM 695 C CA . LYS A 1 85 ? -2.723 -4.854 -16.420 1.00 96.62 85 LYS A CA 1
ATOM 696 C C . LYS A 1 85 ? -2.395 -5.650 -17.688 1.00 96.62 85 LYS A C 1
ATOM 698 O O . LYS A 1 85 ? -2.315 -6.874 -17.621 1.00 96.62 85 LYS A O 1
ATOM 703 N N . LEU A 1 86 ? -2.183 -4.958 -18.810 1.00 95.81 86 LEU A N 1
ATOM 704 C CA . LEU A 1 86 ? -1.876 -5.562 -20.105 1.00 95.81 86 LEU A CA 1
ATOM 705 C C . LEU A 1 86 ? -0.511 -6.259 -20.099 1.00 95.81 86 LEU A C 1
ATOM 707 O O . LEU A 1 86 ? -0.433 -7.439 -20.440 1.00 95.81 86 LEU A O 1
ATOM 711 N N . LEU A 1 87 ? 0.557 -5.571 -19.676 1.00 96.19 87 LEU A N 1
ATOM 712 C CA . LEU A 1 87 ? 1.883 -6.196 -19.633 1.00 96.19 87 LEU A CA 1
ATOM 713 C C . LEU A 1 87 ? 1.993 -7.230 -18.518 1.00 96.19 87 LEU A C 1
ATOM 715 O O . LEU A 1 87 ? 2.664 -8.242 -18.707 1.00 96.19 87 LEU A O 1
ATOM 719 N N . ASN A 1 88 ? 1.270 -7.056 -17.410 1.00 95.94 88 ASN A N 1
ATOM 720 C CA . ASN A 1 88 ? 1.141 -8.106 -16.409 1.00 95.94 88 ASN A CA 1
ATOM 721 C C . ASN A 1 88 ? 0.476 -9.365 -16.985 1.00 95.94 88 ASN A C 1
ATOM 723 O O . ASN A 1 88 ? 0.958 -10.469 -16.760 1.00 95.94 88 ASN A O 1
ATOM 727 N N . PHE A 1 89 ? -0.606 -9.215 -17.756 1.00 95.81 89 PHE A N 1
ATOM 728 C CA . PHE A 1 89 ? -1.246 -10.332 -18.453 1.00 95.81 89 PHE A CA 1
ATOM 729 C C . PHE A 1 89 ? -0.289 -11.001 -19.446 1.00 95.81 89 PHE A C 1
ATOM 731 O O . PHE A 1 89 ? -0.158 -12.223 -19.427 1.00 95.81 89 PHE A O 1
ATOM 738 N N . ARG A 1 90 ? 0.420 -10.219 -20.271 1.00 95.44 90 ARG A N 1
ATOM 739 C CA . ARG A 1 90 ? 1.371 -10.747 -21.258 1.00 95.44 90 ARG A CA 1
ATOM 740 C C . ARG A 1 90 ? 2.535 -11.487 -20.602 1.00 95.44 90 ARG A C 1
ATOM 742 O O . ARG A 1 90 ? 2.913 -12.551 -21.094 1.00 95.44 90 ARG A O 1
ATOM 749 N N . PHE A 1 91 ? 3.079 -10.958 -19.502 1.00 95.00 91 PHE A N 1
ATOM 750 C CA . PHE A 1 91 ? 4.249 -11.538 -18.842 1.00 95.00 91 PHE A CA 1
ATOM 751 C C . PHE A 1 91 ? 4.002 -12.973 -18.366 1.00 95.00 91 PHE A C 1
ATOM 753 O O . PHE A 1 91 ? 4.897 -13.806 -18.470 1.00 95.00 91 PHE A O 1
ATOM 760 N N . ARG A 1 92 ? 2.765 -13.307 -17.968 1.00 92.06 92 ARG A N 1
ATOM 761 C CA . ARG A 1 92 ? 2.379 -14.667 -17.543 1.00 92.06 92 ARG A CA 1
ATOM 762 C C . ARG A 1 92 ? 2.656 -15.760 -18.582 1.00 92.06 92 ARG A C 1
ATOM 764 O O . ARG A 1 92 ? 2.790 -16.916 -18.203 1.00 92.06 92 ARG A O 1
ATOM 771 N N . TYR A 1 93 ? 2.727 -15.407 -19.866 1.00 92.00 93 TYR A N 1
ATOM 772 C CA . TYR A 1 93 ? 2.951 -16.357 -20.963 1.00 92.00 93 TYR A CA 1
ATOM 773 C C . TYR A 1 93 ? 4.405 -16.423 -21.441 1.00 92.00 93 TYR A C 1
ATOM 775 O O . TYR A 1 93 ? 4.749 -17.320 -22.204 1.00 92.00 93 TYR A O 1
ATOM 783 N N . ILE A 1 94 ? 5.248 -15.464 -21.049 1.00 93.12 94 ILE A N 1
ATOM 784 C CA . ILE A 1 94 ? 6.649 -15.381 -21.500 1.00 93.12 94 ILE A CA 1
ATOM 785 C C . ILE A 1 94 ? 7.649 -15.545 -20.351 1.00 93.12 94 ILE A C 1
ATOM 787 O O . ILE A 1 94 ? 8.791 -15.941 -20.589 1.00 93.12 94 ILE A O 1
ATOM 791 N N . GLY A 1 95 ? 7.232 -15.231 -19.123 1.00 90.81 95 GLY A N 1
ATOM 792 C CA . GLY A 1 95 ? 8.021 -15.390 -17.912 1.00 90.81 95 GLY A CA 1
ATOM 793 C C . GLY A 1 95 ? 8.104 -16.853 -17.496 1.00 90.81 95 GLY A C 1
ATOM 794 O O . GLY A 1 95 ? 7.156 -17.624 -17.648 1.00 90.81 95 GLY A O 1
ATOM 795 N N . LYS A 1 96 ? 9.249 -17.245 -16.937 1.00 94.31 96 LYS A N 1
ATOM 796 C CA . LYS A 1 96 ? 9.436 -18.595 -16.406 1.00 94.31 96 LYS A CA 1
ATOM 797 C C . LYS A 1 96 ? 8.647 -18.736 -15.106 1.00 94.31 96 LYS A C 1
ATOM 799 O O . LYS A 1 96 ? 8.921 -18.027 -14.139 1.00 94.31 96 LYS A O 1
ATOM 804 N N . ALA A 1 97 ? 7.680 -19.649 -15.087 1.00 93.81 97 ALA A N 1
ATOM 805 C CA . ALA A 1 97 ? 6.889 -19.920 -13.897 1.00 93.81 97 ALA A CA 1
ATOM 806 C C . ALA A 1 97 ? 7.754 -20.531 -12.782 1.00 93.81 97 ALA A C 1
ATOM 808 O O . ALA A 1 97 ? 8.583 -21.419 -13.007 1.00 93.81 97 ALA A O 1
ATOM 809 N N . LYS A 1 98 ? 7.530 -20.043 -11.568 1.00 92.31 98 LYS A N 1
ATOM 810 C CA . LYS A 1 98 ? 8.004 -20.587 -10.300 1.00 92.31 98 LYS A CA 1
ATOM 811 C C . LYS A 1 98 ? 6.758 -20.685 -9.440 1.00 92.31 98 LYS A C 1
ATOM 813 O O . LYS A 1 98 ? 6.294 -19.660 -8.958 1.00 92.31 98 LYS A O 1
ATOM 818 N N . ASP A 1 99 ? 6.172 -21.874 -9.311 1.00 90.81 99 ASP A N 1
ATOM 819 C CA . ASP A 1 99 ? 4.927 -22.059 -8.556 1.00 90.81 99 ASP A CA 1
ATOM 820 C C . ASP A 1 99 ? 3.801 -21.103 -9.026 1.00 90.81 99 ASP A C 1
ATOM 822 O O . ASP A 1 99 ? 3.495 -21.066 -10.218 1.00 90.81 99 ASP A O 1
ATOM 826 N N . TYR A 1 100 ? 3.188 -20.320 -8.132 1.00 89.19 100 TYR A N 1
ATOM 827 C CA . TYR A 1 100 ? 2.170 -19.313 -8.490 1.00 89.19 100 TYR A CA 1
ATOM 828 C C . TYR A 1 100 ? 2.784 -17.961 -8.917 1.00 89.19 100 TYR A C 1
ATOM 830 O O . TYR A 1 100 ? 2.077 -16.959 -9.061 1.00 89.19 100 TYR A O 1
ATOM 838 N N . ARG A 1 101 ? 4.111 -17.915 -9.073 1.00 94.69 101 ARG A N 1
ATOM 839 C CA . ARG A 1 101 ? 4.942 -16.734 -9.322 1.00 94.69 101 ARG A CA 1
ATOM 840 C C . ARG A 1 101 ? 5.730 -16.868 -10.623 1.00 94.69 101 ARG A C 1
ATOM 842 O O . ARG A 1 101 ? 5.730 -17.906 -11.280 1.00 94.69 101 ARG A O 1
ATOM 849 N N . TYR A 1 102 ? 6.404 -15.790 -11.003 1.00 95.38 102 TYR A N 1
ATOM 850 C CA . TYR A 1 102 ? 7.215 -15.700 -12.212 1.00 95.38 102 TYR A CA 1
ATOM 851 C C . TYR A 1 102 ? 8.598 -15.158 -11.875 1.00 95.38 102 TYR A C 1
ATOM 853 O O . TYR A 1 102 ? 8.748 -14.340 -10.967 1.00 95.38 102 TYR A O 1
ATOM 861 N N . GLU A 1 103 ? 9.591 -15.632 -12.616 1.00 95.56 103 GLU A N 1
ATOM 862 C CA . GLU A 1 103 ? 10.978 -15.182 -12.555 1.00 95.56 103 GLU A CA 1
ATOM 863 C C . GLU A 1 103 ? 11.183 -13.939 -13.449 1.00 95.56 103 GLU A C 1
ATOM 865 O O . GLU A 1 103 ? 10.824 -13.952 -14.629 1.00 95.56 103 GLU A O 1
ATOM 870 N N . TYR A 1 104 ? 11.768 -12.874 -12.894 1.00 95.31 104 TYR A N 1
ATOM 871 C CA . TYR A 1 104 ? 12.009 -11.572 -13.538 1.00 95.31 104 TYR A CA 1
ATOM 872 C C . TYR A 1 104 ? 13.505 -11.350 -13.800 1.00 95.31 104 TYR A C 1
ATOM 874 O O . TYR A 1 104 ? 14.107 -10.385 -13.336 1.00 95.31 104 TYR A O 1
ATOM 882 N N . VAL A 1 105 ? 14.109 -12.273 -14.545 1.00 91.75 105 VAL A N 1
ATOM 883 C CA . VAL A 1 105 ? 15.494 -12.164 -15.034 1.00 91.75 105 VAL A CA 1
ATOM 884 C C . VAL A 1 105 ? 15.536 -11.581 -16.441 1.00 91.75 105 VAL A C 1
ATOM 886 O O . VAL A 1 105 ? 14.531 -11.606 -17.156 1.00 91.75 105 VAL A O 1
ATOM 889 N N . GLU A 1 106 ? 16.718 -11.140 -16.871 1.00 90.19 106 GLU A N 1
ATOM 890 C CA . GLU A 1 106 ? 16.987 -10.599 -18.211 1.00 90.19 106 GLU A CA 1
ATOM 891 C C . GLU A 1 106 ? 16.287 -11.392 -19.329 1.00 90.19 106 GLU A C 1
ATOM 893 O O . GLU A 1 106 ? 15.455 -10.839 -20.042 1.00 90.19 106 GLU A O 1
ATOM 898 N N . ASN A 1 107 ? 16.508 -12.710 -19.407 1.00 89.44 107 ASN A N 1
ATOM 899 C CA . ASN A 1 107 ? 15.932 -13.578 -20.446 1.00 89.44 107 ASN A CA 1
ATOM 900 C C . ASN A 1 107 ? 14.397 -13.511 -20.568 1.00 89.44 107 ASN A C 1
ATOM 902 O O . ASN A 1 107 ? 13.850 -13.792 -21.638 1.00 89.44 107 ASN A O 1
ATOM 906 N N . GLY A 1 108 ? 13.690 -13.212 -19.476 1.00 90.75 108 GLY A N 1
ATOM 907 C CA . GLY A 1 108 ? 12.241 -13.004 -19.480 1.00 90.75 108 GLY A CA 1
ATOM 908 C C . GLY A 1 108 ? 11.871 -11.552 -19.776 1.00 90.75 108 GLY A C 1
ATOM 909 O O . GLY A 1 108 ? 10.966 -11.295 -20.569 1.00 90.75 108 GLY A O 1
ATOM 910 N N . LEU A 1 109 ? 12.588 -10.607 -19.166 1.00 93.19 109 LEU A N 1
ATOM 911 C CA . LEU A 1 109 ? 12.327 -9.173 -19.278 1.00 93.19 109 LEU A CA 1
ATOM 912 C C . LEU A 1 109 ? 12.517 -8.646 -20.705 1.00 93.19 109 LEU A C 1
ATOM 914 O O . LEU A 1 109 ? 11.666 -7.896 -21.178 1.00 93.19 109 LEU A O 1
ATOM 918 N N . ILE A 1 110 ? 13.552 -9.092 -21.430 1.00 92.19 110 ILE A N 1
ATOM 919 C CA . ILE A 1 110 ? 13.813 -8.640 -22.812 1.00 92.19 110 ILE A CA 1
ATOM 920 C C . ILE A 1 110 ? 12.695 -9.017 -23.796 1.00 92.19 110 ILE A C 1
ATOM 922 O O . ILE A 1 110 ? 12.606 -8.462 -24.886 1.00 92.19 110 ILE A O 1
ATOM 926 N N . LYS A 1 111 ? 11.836 -9.978 -23.429 1.00 93.88 111 LYS A N 1
ATOM 927 C CA . LYS A 1 111 ? 10.722 -10.455 -24.262 1.00 93.88 111 LYS A CA 1
ATOM 928 C C . LYS A 1 111 ? 9.449 -9.630 -24.076 1.00 93.88 111 LYS A C 1
ATOM 930 O O . LYS A 1 111 ? 8.459 -9.889 -24.765 1.00 93.88 111 LYS A O 1
ATOM 935 N N . ILE A 1 112 ? 9.427 -8.695 -23.122 1.00 93.44 112 ILE A N 1
ATOM 936 C CA . ILE A 1 112 ? 8.270 -7.831 -22.889 1.00 93.44 112 ILE A CA 1
ATOM 937 C C . ILE A 1 112 ? 8.142 -6.868 -24.077 1.00 93.44 112 ILE A C 1
ATOM 939 O O . ILE A 1 112 ? 9.045 -6.067 -24.308 1.00 93.44 112 ILE A O 1
ATOM 943 N N . PRO A 1 113 ? 7.027 -6.902 -24.827 1.00 91.94 113 PRO A N 1
ATOM 944 C CA . PRO A 1 113 ? 6.839 -5.981 -25.935 1.00 91.94 113 PRO A CA 1
ATOM 945 C C . PRO A 1 113 ? 6.527 -4.583 -25.393 1.00 91.94 113 PRO A C 1
ATOM 947 O O . PRO A 1 113 ? 5.489 -4.375 -24.762 1.00 91.94 113 PRO A O 1
ATOM 950 N N . ILE A 1 114 ? 7.411 -3.623 -25.665 1.00 91.56 114 ILE A N 1
ATOM 951 C CA . ILE A 1 114 ? 7.190 -2.205 -25.374 1.00 91.56 114 ILE A CA 1
ATOM 952 C C . ILE A 1 114 ? 6.927 -1.492 -26.696 1.00 91.56 114 ILE A C 1
ATOM 954 O O . ILE A 1 114 ? 7.814 -1.374 -27.537 1.00 91.56 114 ILE A O 1
ATOM 958 N N . ARG A 1 115 ? 5.689 -1.031 -26.886 1.00 88.69 115 ARG A N 1
ATOM 959 C CA . ARG A 1 115 ? 5.315 -0.198 -28.030 1.00 88.69 115 ARG A CA 1
ATOM 960 C C . ARG A 1 115 ? 5.290 1.256 -27.583 1.00 88.69 115 ARG A C 1
ATOM 962 O O . ARG A 1 115 ? 4.564 1.576 -26.648 1.00 88.69 115 ARG A O 1
ATOM 969 N N . LEU A 1 116 ? 6.068 2.101 -28.255 1.00 91.19 116 LEU A N 1
ATOM 970 C CA . LEU A 1 116 ? 6.027 3.545 -28.046 1.00 91.19 116 LEU A CA 1
ATOM 971 C C . LEU A 1 116 ? 4.755 4.111 -28.687 1.00 91.19 116 LEU A C 1
ATOM 973 O O . LEU A 1 116 ? 4.395 3.725 -29.804 1.00 91.19 116 LEU A O 1
ATOM 977 N N . ALA A 1 117 ? 4.058 4.963 -27.942 1.00 94.00 117 ALA A N 1
ATOM 978 C CA . ALA A 1 117 ? 2.901 5.703 -28.426 1.00 94.00 117 ALA A CA 1
ATOM 979 C C . ALA A 1 117 ? 3.343 7.007 -29.113 1.00 94.00 117 ALA A C 1
ATOM 981 O O . ALA A 1 117 ? 4.534 7.319 -29.149 1.00 94.00 117 ALA A O 1
ATOM 982 N N . ASP A 1 118 ? 2.389 7.770 -29.649 1.00 96.88 118 ASP A N 1
ATOM 983 C CA . ASP A 1 118 ? 2.641 9.160 -30.041 1.00 96.88 118 ASP A CA 1
ATOM 984 C C . ASP A 1 118 ? 3.045 10.028 -28.833 1.00 96.88 118 ASP A C 1
ATOM 986 O O . ASP A 1 118 ? 2.917 9.627 -27.669 1.00 96.88 118 ASP A O 1
ATOM 990 N N . GLU A 1 119 ? 3.571 11.220 -29.115 1.00 96.06 119 GLU A N 1
ATOM 991 C CA . GLU A 1 119 ? 4.102 12.136 -28.101 1.00 96.06 119 GLU A CA 1
ATOM 992 C C . GLU A 1 119 ? 3.039 12.561 -27.081 1.00 96.06 119 GLU A C 1
ATOM 994 O O . GLU A 1 119 ? 3.316 12.571 -25.881 1.00 96.06 119 GLU A O 1
ATOM 999 N N . THR A 1 120 ? 1.810 12.838 -27.530 1.00 97.81 120 THR A N 1
ATOM 1000 C CA . THR A 1 120 ? 0.702 13.256 -26.661 1.00 97.81 120 THR A CA 1
ATOM 1001 C C . THR A 1 120 ? 0.349 12.161 -25.660 1.00 97.81 120 THR A C 1
ATOM 1003 O O . THR A 1 120 ? 0.387 12.387 -24.452 1.00 97.81 120 THR A O 1
ATOM 1006 N N . THR A 1 121 ? 0.103 10.944 -26.145 1.00 97.19 121 THR A N 1
ATOM 1007 C CA . THR A 1 121 ? -0.211 9.783 -25.302 1.00 97.19 121 THR A CA 1
ATOM 1008 C C . THR A 1 121 ? 0.952 9.440 -24.368 1.00 97.19 121 THR A C 1
ATOM 1010 O O . THR A 1 121 ? 0.755 9.040 -23.218 1.00 97.19 121 THR A O 1
ATOM 1013 N N . THR A 1 122 ? 2.188 9.591 -24.848 1.00 96.62 122 THR A N 1
ATOM 1014 C CA . THR A 1 122 ? 3.391 9.374 -24.038 1.00 96.62 122 THR A CA 1
ATOM 1015 C C . THR A 1 122 ? 3.444 10.346 -22.865 1.00 96.62 122 THR A C 1
ATOM 1017 O O . THR A 1 122 ? 3.647 9.907 -21.731 1.00 96.62 122 THR A O 1
ATOM 1020 N N . GLN A 1 123 ? 3.197 11.633 -23.112 1.00 97.88 123 GLN A N 1
ATOM 1021 C CA . GLN A 1 123 ? 3.186 12.651 -22.067 1.00 97.88 123 GLN A CA 1
ATOM 1022 C C . GLN A 1 123 ? 2.057 12.420 -21.053 1.00 97.88 123 GLN A C 1
ATOM 1024 O O . GLN A 1 123 ? 2.312 12.442 -19.851 1.00 97.88 123 GLN A O 1
ATOM 1029 N N . GLU A 1 124 ? 0.845 12.084 -21.507 1.00 97.81 124 GLU A N 1
ATOM 1030 C CA . GLU A 1 124 ? -0.276 11.758 -20.612 1.00 97.81 124 GLU A CA 1
ATOM 1031 C C . GLU A 1 124 ? 0.057 10.598 -19.660 1.00 97.81 124 GLU A C 1
ATOM 1033 O O . GLU A 1 124 ? -0.224 10.653 -18.459 1.00 97.81 124 GLU A O 1
ATOM 1038 N N . ILE A 1 125 ? 0.696 9.542 -20.174 1.00 97.62 125 ILE A N 1
ATOM 1039 C CA . ILE A 1 125 ? 1.120 8.397 -19.360 1.00 97.62 125 ILE A CA 1
ATOM 1040 C C . ILE A 1 125 ? 2.200 8.810 -18.354 1.00 97.62 125 ILE A C 1
ATOM 1042 O O . ILE A 1 125 ? 2.156 8.358 -17.207 1.00 97.62 125 ILE A O 1
ATOM 1046 N N . ILE A 1 126 ? 3.152 9.660 -18.752 1.00 97.81 126 ILE A N 1
ATOM 1047 C CA . ILE A 1 126 ? 4.189 10.186 -17.852 1.00 97.81 126 ILE A CA 1
ATOM 1048 C C . ILE A 1 126 ? 3.554 10.988 -16.712 1.00 97.81 126 ILE A C 1
ATOM 1050 O O . ILE A 1 126 ? 3.910 10.771 -15.552 1.00 97.81 126 ILE A O 1
ATOM 1054 N N . ASP A 1 127 ? 2.590 11.855 -17.013 1.00 96.62 127 ASP A N 1
ATOM 1055 C CA . ASP A 1 127 ? 1.930 12.704 -16.020 1.00 96.62 127 ASP A CA 1
ATOM 1056 C C . ASP A 1 127 ? 1.094 11.875 -15.035 1.00 96.62 127 ASP A C 1
ATOM 1058 O O . ASP A 1 127 ? 1.160 12.074 -13.817 1.00 96.62 127 ASP A O 1
ATOM 1062 N N . LEU A 1 128 ? 0.364 10.868 -15.530 1.00 96.56 128 LEU A N 1
ATOM 1063 C CA . LEU A 1 128 ? -0.357 9.917 -14.681 1.00 96.56 128 LEU A CA 1
ATOM 1064 C C . LEU A 1 128 ? 0.596 9.103 -13.799 1.00 96.56 128 LEU A C 1
ATOM 1066 O O . LEU A 1 128 ? 0.326 8.916 -12.609 1.00 96.56 128 LEU A O 1
ATOM 1070 N N . ALA A 1 129 ? 1.718 8.641 -14.354 1.00 97.25 129 ALA A N 1
ATOM 1071 C CA . ALA A 1 129 ? 2.738 7.920 -13.604 1.00 97.25 129 ALA A CA 1
ATOM 1072 C C . ALA A 1 129 ? 3.346 8.799 -12.504 1.00 97.25 129 ALA A C 1
ATOM 1074 O O . ALA A 1 129 ? 3.475 8.350 -11.364 1.00 97.25 129 ALA A O 1
ATOM 1075 N N . GLN A 1 130 ? 3.649 10.064 -12.811 1.00 96.00 130 GLN A N 1
ATOM 1076 C CA . GLN A 1 130 ? 4.133 11.031 -11.830 1.00 96.00 130 GLN A CA 1
ATOM 1077 C C . GLN A 1 130 ? 3.109 11.242 -10.713 1.00 96.00 130 GLN A C 1
ATOM 1079 O O . GLN A 1 130 ? 3.454 11.141 -9.539 1.00 96.00 130 GLN A O 1
ATOM 1084 N N . ARG A 1 131 ? 1.831 11.435 -11.057 1.00 94.56 131 ARG A N 1
ATOM 1085 C CA . ARG A 1 131 ? 0.762 11.583 -10.063 1.00 94.56 131 ARG A CA 1
ATOM 1086 C C . ARG A 1 131 ? 0.625 10.349 -9.169 1.00 94.56 131 ARG A C 1
ATOM 1088 O O . ARG A 1 131 ? 0.385 10.482 -7.971 1.00 94.56 131 ARG A O 1
ATOM 1095 N N . MET A 1 132 ? 0.779 9.144 -9.721 1.00 93.88 132 MET A N 1
ATOM 1096 C CA . MET A 1 132 ? 0.773 7.904 -8.936 1.00 93.88 132 MET A CA 1
ATOM 1097 C C . MET A 1 132 ? 1.966 7.814 -7.977 1.00 93.88 132 MET A C 1
ATOM 1099 O O . MET A 1 132 ? 1.784 7.363 -6.844 1.00 93.88 132 MET A O 1
ATOM 1103 N N . LEU A 1 133 ? 3.159 8.235 -8.408 1.00 94.38 133 LEU A N 1
ATOM 1104 C CA . LEU A 1 133 ? 4.357 8.291 -7.564 1.00 94.38 133 LEU A CA 1
ATOM 1105 C C . LEU A 1 133 ? 4.179 9.294 -6.420 1.00 94.38 133 LEU A C 1
ATOM 1107 O O . LEU A 1 133 ? 4.413 8.946 -5.265 1.00 94.38 133 LEU A O 1
ATOM 1111 N N . ASP A 1 134 ? 3.671 10.485 -6.722 1.00 93.81 134 ASP A N 1
ATOM 1112 C CA . ASP A 1 134 ? 3.411 11.527 -5.731 1.00 93.81 134 ASP A CA 1
ATOM 1113 C C . ASP A 1 134 ? 2.354 11.069 -4.701 1.00 93.81 134 ASP A C 1
ATOM 1115 O O . ASP A 1 134 ? 2.564 11.170 -3.492 1.00 93.81 134 ASP A O 1
ATOM 1119 N N . LEU A 1 135 ? 1.243 10.466 -5.152 1.00 92.06 135 LEU A N 1
ATOM 1120 C CA . LEU A 1 135 ? 0.226 9.872 -4.268 1.00 92.06 135 LEU A CA 1
ATOM 1121 C C . LEU A 1 135 ? 0.801 8.754 -3.391 1.00 92.06 135 LEU A C 1
ATOM 1123 O O . LEU A 1 135 ? 0.423 8.613 -2.224 1.00 92.06 135 LEU A O 1
ATOM 1127 N N . HIS A 1 136 ? 1.684 7.927 -3.954 1.00 91.69 136 HIS A N 1
ATOM 1128 C CA . HIS A 1 136 ? 2.353 6.873 -3.205 1.00 91.69 136 HIS A CA 1
ATOM 1129 C C . HIS A 1 136 ? 3.251 7.458 -2.114 1.00 91.69 136 HIS A C 1
ATOM 1131 O O . HIS A 1 136 ? 3.158 7.001 -0.974 1.00 91.69 136 HIS A O 1
ATOM 1137 N N . PHE A 1 137 ? 4.041 8.483 -2.445 1.00 92.50 137 PHE A N 1
ATOM 1138 C CA . PHE A 1 137 ? 4.884 9.204 -1.498 1.00 92.50 137 PHE A CA 1
ATOM 1139 C C . PHE A 1 137 ? 4.052 9.773 -0.346 1.00 92.50 137 PHE A C 1
ATOM 1141 O O . PHE A 1 137 ? 4.259 9.367 0.794 1.00 92.50 137 PHE A O 1
ATOM 1148 N N . VAL A 1 138 ? 3.024 10.583 -0.637 1.00 92.00 138 VAL A N 1
ATOM 1149 C CA . VAL A 1 138 ? 2.136 11.173 0.387 1.00 92.00 138 VAL A CA 1
ATOM 1150 C C . VAL A 1 138 ? 1.546 10.095 1.298 1.00 92.00 138 VAL A C 1
ATOM 1152 O O . VAL A 1 138 ? 1.560 10.225 2.523 1.00 92.00 138 VAL A O 1
ATOM 1155 N N . ARG A 1 139 ? 1.059 8.991 0.715 1.00 90.75 139 ARG A N 1
ATOM 1156 C CA . ARG A 1 139 ? 0.491 7.871 1.475 1.00 90.75 139 ARG A CA 1
ATOM 1157 C C . ARG A 1 139 ? 1.521 7.208 2.391 1.00 90.75 139 ARG A C 1
ATOM 1159 O O . ARG A 1 139 ? 1.166 6.831 3.504 1.00 90.75 139 ARG A O 1
ATOM 1166 N N . GLN A 1 140 ? 2.750 6.989 1.919 1.00 91.44 140 GLN A N 1
ATOM 1167 C CA . GLN A 1 140 ? 3.820 6.402 2.733 1.00 91.44 140 GLN A CA 1
ATOM 1168 C C . GLN A 1 140 ? 4.259 7.355 3.841 1.00 91.44 140 GLN A C 1
ATOM 1170 O O . GLN A 1 140 ? 4.315 6.931 4.989 1.00 91.44 140 GLN A O 1
ATOM 1175 N N . THR A 1 141 ? 4.475 8.636 3.536 1.00 93.31 141 THR A N 1
ATOM 1176 C CA . THR A 1 141 ? 4.832 9.650 4.536 1.00 93.31 141 THR A CA 1
ATOM 1177 C C . THR A 1 141 ? 3.781 9.734 5.639 1.00 93.31 141 THR A C 1
ATOM 1179 O O . THR A 1 141 ? 4.133 9.723 6.812 1.00 93.31 141 THR A O 1
ATOM 1182 N N . MET A 1 142 ? 2.493 9.746 5.281 1.00 92.81 142 MET A N 1
ATOM 1183 C CA . MET A 1 142 ? 1.399 9.768 6.254 1.00 92.81 142 MET A CA 1
ATOM 1184 C C . MET A 1 142 ? 1.379 8.521 7.141 1.00 92.81 142 MET A C 1
ATOM 1186 O O . MET A 1 142 ? 1.256 8.648 8.355 1.00 92.81 142 MET A O 1
ATOM 1190 N N . LEU A 1 143 ? 1.494 7.324 6.554 1.00 93.81 143 LEU A N 1
ATOM 1191 C CA . LEU A 1 143 ? 1.467 6.080 7.323 1.00 93.81 143 LEU A CA 1
ATOM 1192 C C . LEU A 1 143 ? 2.687 5.952 8.243 1.00 93.81 143 LEU A C 1
ATOM 1194 O O . LEU A 1 143 ? 2.520 5.593 9.403 1.00 93.81 143 LEU A O 1
ATOM 1198 N N . ASN A 1 144 ? 3.883 6.264 7.743 1.00 95.12 144 ASN A N 1
ATOM 1199 C CA . ASN A 1 144 ? 5.116 6.177 8.523 1.00 95.12 144 ASN A CA 1
ATOM 1200 C C . ASN A 1 144 ? 5.084 7.166 9.687 1.00 95.12 144 ASN A C 1
ATOM 1202 O O . ASN A 1 144 ? 5.256 6.752 10.828 1.00 95.12 144 ASN A O 1
ATOM 1206 N N . GLN A 1 145 ? 4.741 8.431 9.419 1.00 96.25 145 GLN A N 1
ATOM 1207 C CA . GLN A 1 145 ? 4.628 9.433 10.474 1.00 96.25 145 GLN A CA 1
ATOM 1208 C C . GLN A 1 145 ? 3.559 9.057 11.505 1.00 96.25 145 GLN A C 1
ATOM 1210 O O . GLN A 1 145 ? 3.770 9.234 12.699 1.00 96.25 145 GLN A O 1
ATOM 1215 N N . PHE A 1 146 ? 2.415 8.522 11.071 1.00 97.19 146 PHE A N 1
ATOM 1216 C CA . PHE A 1 146 ? 1.391 8.035 11.992 1.00 97.19 146 PHE A CA 1
ATOM 1217 C C . PHE A 1 146 ? 1.921 6.924 12.905 1.00 97.19 146 PHE A C 1
ATOM 1219 O O . PHE A 1 146 ? 1.698 6.972 14.111 1.00 97.19 146 PHE A O 1
ATOM 1226 N N . VAL A 1 147 ? 2.624 5.935 12.344 1.00 97.06 147 VAL A N 1
ATOM 1227 C CA . VAL A 1 147 ? 3.197 4.826 13.117 1.00 97.06 147 VAL A CA 1
ATOM 1228 C C . VAL A 1 147 ? 4.250 5.334 14.100 1.00 97.06 147 VAL A C 1
ATOM 1230 O O . VAL A 1 147 ? 4.220 4.930 15.258 1.00 97.06 147 VAL A O 1
ATOM 1233 N N . GLU A 1 148 ? 5.129 6.242 13.678 1.00 97.44 148 GLU A N 1
ATOM 1234 C CA . GLU A 1 148 ? 6.141 6.863 14.541 1.00 97.44 148 GLU A CA 1
ATOM 1235 C C . GLU A 1 148 ? 5.498 7.655 15.691 1.00 97.44 148 GLU A C 1
ATOM 1237 O O . GLU A 1 148 ? 5.825 7.431 16.857 1.00 97.44 148 GLU A O 1
ATOM 1242 N N . SER A 1 149 ? 4.518 8.516 15.393 1.00 97.06 149 SER A N 1
ATOM 1243 C CA . SER A 1 149 ? 3.762 9.262 16.411 1.00 97.06 149 SER A CA 1
ATOM 1244 C C . SER A 1 149 ? 3.019 8.332 17.374 1.00 97.06 149 SER A C 1
ATOM 1246 O O . SER A 1 149 ? 3.000 8.568 18.582 1.00 97.06 149 SER A O 1
ATOM 1248 N N . LEU A 1 150 ? 2.431 7.244 16.867 1.00 96.50 150 LEU A N 1
ATOM 1249 C CA . LEU A 1 150 ? 1.740 6.259 17.694 1.00 96.50 150 LEU A CA 1
ATOM 1250 C C . LEU A 1 150 ? 2.713 5.504 18.609 1.00 96.50 150 LEU A C 1
ATOM 1252 O O . LEU A 1 150 ? 2.389 5.274 19.768 1.00 96.50 150 LEU A O 1
ATOM 1256 N N . GLN A 1 151 ? 3.902 5.143 18.122 1.00 95.38 151 GLN A N 1
ATOM 1257 C CA . GLN A 1 151 ? 4.949 4.497 18.925 1.00 95.38 151 GLN A CA 1
ATOM 1258 C C . GLN A 1 151 ? 5.489 5.408 20.034 1.00 95.38 151 GLN A C 1
ATOM 1260 O O . GLN A 1 151 ? 5.868 4.913 21.094 1.00 95.38 151 GLN A O 1
ATOM 1265 N N . ALA A 1 152 ? 5.496 6.723 19.811 1.00 96.06 152 ALA A N 1
ATOM 1266 C CA . ALA A 1 152 ? 5.854 7.717 20.821 1.00 96.06 152 ALA A CA 1
ATOM 1267 C C . ALA A 1 152 ? 4.726 7.996 21.837 1.00 96.06 152 ALA A C 1
ATOM 1269 O O . ALA A 1 152 ? 4.951 8.682 22.834 1.00 96.06 152 ALA A O 1
ATOM 1270 N N . THR A 1 153 ? 3.520 7.470 21.607 1.00 95.44 153 THR A N 1
ATOM 1271 C CA . THR A 1 153 ? 2.336 7.706 22.441 1.00 95.44 153 THR A CA 1
ATOM 1272 C C . THR A 1 153 ? 2.030 6.482 23.300 1.00 95.44 153 THR A C 1
ATOM 1274 O O . THR A 1 153 ? 2.102 5.346 22.839 1.00 95.44 153 THR A O 1
ATOM 1277 N N . VAL A 1 154 ? 1.630 6.685 24.557 1.00 95.06 154 VAL A N 1
ATOM 1278 C CA . VAL A 1 154 ? 1.120 5.588 25.394 1.00 95.06 154 VAL A CA 1
ATOM 1279 C C . VAL A 1 154 ? -0.287 5.218 24.925 1.00 95.06 154 VAL A C 1
ATOM 1281 O O . VAL A 1 154 ? -1.178 6.063 24.904 1.00 95.06 154 VAL A O 1
ATOM 1284 N N . TYR A 1 155 ? -0.503 3.953 24.569 1.00 96.44 155 TYR A N 1
ATOM 1285 C CA . TYR A 1 155 ? -1.814 3.436 24.177 1.00 96.44 155 TYR A CA 1
ATOM 1286 C C . TYR A 1 155 ? -2.004 1.989 24.640 1.00 96.44 155 TYR A C 1
ATOM 1288 O O . TYR A 1 155 ? -1.050 1.278 24.952 1.00 96.44 155 TYR A O 1
ATOM 1296 N N . THR A 1 156 ? -3.256 1.532 24.657 1.00 96.81 156 THR A N 1
ATOM 1297 C CA . THR A 1 156 ? -3.609 0.130 24.909 1.00 96.81 156 THR A CA 1
ATOM 1298 C C . THR A 1 156 ? -4.137 -0.516 23.627 1.00 96.81 156 THR A C 1
ATOM 1300 O O . THR A 1 156 ? -5.157 -0.053 23.110 1.00 96.81 156 THR A O 1
ATOM 1303 N N . PRO A 1 157 ? -3.508 -1.582 23.098 1.00 96.31 157 PRO A N 1
ATOM 1304 C CA . PRO A 1 157 ? -4.070 -2.326 21.978 1.00 96.31 157 PRO A CA 1
ATOM 1305 C C . PRO A 1 157 ? -5.326 -3.084 22.426 1.00 96.31 157 PRO A C 1
ATOM 1307 O O . PRO A 1 157 ? -5.348 -3.745 23.469 1.00 96.31 157 PRO A O 1
ATOM 1310 N N . ARG A 1 158 ? -6.395 -2.974 21.641 1.00 96.94 158 ARG A N 1
ATOM 1311 C CA . ARG A 1 158 ? -7.670 -3.667 21.851 1.00 96.94 158 ARG A CA 1
ATOM 1312 C C . ARG A 1 158 ? -8.160 -4.232 20.525 1.00 96.94 158 ARG A C 1
ATOM 1314 O O . ARG A 1 158 ? -7.782 -3.741 19.466 1.00 96.94 158 ARG A O 1
ATOM 1321 N N . ASN A 1 159 ? -9.047 -5.223 20.565 1.00 96.94 159 ASN A N 1
ATOM 1322 C CA . ASN A 1 159 ? -9.684 -5.675 19.335 1.00 96.94 159 ASN A CA 1
ATOM 1323 C C . ASN A 1 159 ? -10.663 -4.612 18.802 1.00 96.94 159 ASN A C 1
ATOM 1325 O O . ASN A 1 159 ? -11.360 -3.943 19.569 1.00 96.94 159 ASN A O 1
ATOM 1329 N N . PHE A 1 160 ? -10.721 -4.434 17.483 1.00 97.88 160 PHE A N 1
ATOM 1330 C CA . PHE A 1 160 ? -11.532 -3.377 16.873 1.00 97.88 160 PHE A CA 1
ATOM 1331 C C . PHE A 1 160 ? -13.032 -3.562 17.147 1.00 97.88 160 PHE A C 1
ATOM 1333 O O . PHE A 1 160 ? -13.758 -2.580 17.344 1.00 97.88 160 PHE A O 1
ATOM 1340 N N . TYR A 1 161 ? -13.484 -4.820 17.236 1.00 96.50 161 TYR A N 1
ATOM 1341 C CA . TYR A 1 161 ? -14.872 -5.151 17.551 1.00 96.50 161 TYR A CA 1
ATOM 1342 C C . TYR A 1 161 ? -15.348 -4.543 18.883 1.00 96.50 161 TYR A C 1
ATOM 1344 O O . TYR A 1 161 ? -16.391 -3.892 18.902 1.00 96.50 161 TYR A O 1
ATOM 1352 N N . HIS A 1 162 ? -14.613 -4.713 19.987 1.00 95.31 162 HIS A N 1
ATOM 1353 C CA . HIS A 1 162 ? -15.019 -4.166 21.289 1.00 95.31 162 HIS A CA 1
ATOM 1354 C C . HIS A 1 162 ? -14.544 -2.733 21.516 1.00 95.31 162 HIS A C 1
ATOM 1356 O O . HIS A 1 162 ? -15.238 -1.991 22.203 1.00 95.31 162 HIS A O 1
ATOM 1362 N N . ALA A 1 163 ? -13.397 -2.338 20.955 1.00 96.25 163 ALA A N 1
ATOM 1363 C CA . ALA A 1 163 ? -12.824 -1.013 21.188 1.00 96.25 163 ALA A CA 1
ATOM 1364 C C . ALA A 1 163 ? -13.682 0.116 20.608 1.00 96.25 163 ALA A C 1
ATOM 1366 O O . ALA A 1 163 ? -13.881 1.135 21.259 1.00 96.25 163 ALA A O 1
ATOM 1367 N N . TYR A 1 164 ? -14.202 -0.079 19.392 1.00 96.62 164 TYR A N 1
ATOM 1368 C CA . TYR A 1 164 ? -14.910 0.972 18.659 1.00 96.62 164 TYR A CA 1
ATOM 1369 C C . TYR A 1 164 ? -16.230 0.486 18.089 1.00 96.62 164 TYR A C 1
ATOM 1371 O O . TYR A 1 164 ? -17.263 1.123 18.285 1.00 96.62 164 TYR A O 1
ATOM 1379 N N . TYR A 1 165 ? -16.227 -0.659 17.403 1.00 94.62 165 TYR A N 1
ATOM 1380 C CA . TYR A 1 165 ? -17.397 -1.077 16.642 1.00 94.62 165 TYR A CA 1
ATOM 1381 C C . TYR A 1 165 ? -18.627 -1.306 17.531 1.00 94.62 165 TYR A C 1
ATOM 1383 O O . TYR A 1 165 ? -19.695 -0.763 17.245 1.00 94.62 165 TYR A O 1
ATOM 1391 N N . ASN A 1 166 ? -18.496 -2.102 18.596 1.00 93.62 166 ASN A N 1
ATOM 1392 C CA . ASN A 1 166 ? -19.573 -2.482 19.513 1.00 93.62 166 ASN A CA 1
ATOM 1393 C C . ASN A 1 166 ? -19.499 -1.784 20.880 1.00 93.62 166 ASN A C 1
ATOM 1395 O O . ASN A 1 166 ? -20.117 -2.242 21.838 1.00 93.62 166 ASN A O 1
ATOM 1399 N N . HIS A 1 167 ? -18.767 -0.679 20.963 1.00 94.62 167 HIS A N 1
ATOM 1400 C CA . HIS A 1 167 ? -18.664 0.124 22.172 1.00 94.62 167 HIS A CA 1
ATOM 1401 C C . HIS A 1 167 ? -19.828 1.121 22.251 1.00 94.62 167 HIS A C 1
ATOM 1403 O O . HIS A 1 167 ? -20.092 1.842 21.286 1.00 94.62 167 HIS A O 1
ATOM 1409 N N . SER A 1 168 ? -20.531 1.176 23.384 1.00 94.19 168 SER A N 1
ATOM 1410 C CA . SER A 1 168 ? -21.766 1.965 23.543 1.00 94.19 168 SER A CA 1
ATOM 1411 C C . SER A 1 168 ? -21.558 3.469 23.362 1.00 94.19 168 SER A C 1
ATOM 1413 O O . SER A 1 168 ? -22.412 4.124 22.779 1.00 94.19 168 SER A O 1
ATOM 1415 N N . GLU A 1 169 ? -20.423 4.007 23.810 1.00 95.19 169 GLU A N 1
ATOM 1416 C CA . GLU A 1 169 ? -20.118 5.441 23.681 1.00 95.19 169 GLU A CA 1
ATOM 1417 C C . GLU A 1 169 ? -19.753 5.878 22.248 1.00 95.19 169 GLU A C 1
ATOM 1419 O O . GLU A 1 169 ? -19.877 7.051 21.913 1.00 95.19 169 GLU A O 1
ATOM 1424 N N . TYR A 1 170 ? -19.321 4.954 21.383 1.00 94.69 170 TYR A N 1
ATOM 1425 C CA . TYR A 1 170 ? -19.015 5.259 19.978 1.00 94.69 170 TYR A CA 1
ATOM 1426 C C . TYR A 1 170 ? -20.215 4.984 19.068 1.00 94.69 170 TYR A C 1
ATOM 1428 O O . TYR A 1 170 ? -20.536 5.755 18.156 1.00 94.69 170 TYR A O 1
ATOM 1436 N N . ARG A 1 171 ? -20.891 3.856 19.310 1.00 90.44 171 ARG A N 1
ATOM 1437 C CA . ARG A 1 171 ? -21.970 3.344 18.469 1.00 90.44 171 ARG A CA 1
ATOM 1438 C C . ARG A 1 171 ? -23.166 4.295 18.468 1.00 90.44 171 ARG A C 1
ATOM 1440 O O . ARG A 1 171 ? -23.809 4.502 19.489 1.00 90.44 171 ARG A O 1
ATOM 1447 N N . GLY A 1 172 ? -23.526 4.777 17.280 1.00 84.56 172 GLY A N 1
ATOM 1448 C CA . GLY A 1 172 ? -24.691 5.642 17.081 1.00 84.56 172 GLY A CA 1
ATOM 1449 C C . GLY A 1 172 ? -24.458 7.110 17.437 1.00 84.56 172 GLY A C 1
ATOM 1450 O O . GLY A 1 172 ? -25.364 7.906 17.217 1.00 84.56 172 GLY A O 1
ATOM 1451 N N . GLN A 1 173 ? -23.267 7.465 17.931 1.00 88.12 173 GLN A N 1
ATOM 1452 C CA . GLN A 1 173 ? -22.870 8.850 18.192 1.00 88.12 173 GLN A CA 1
ATOM 1453 C C . GLN A 1 173 ? -21.798 9.312 17.207 1.00 88.12 173 GLN A C 1
ATOM 1455 O O . GLN A 1 173 ? -22.014 10.250 16.454 1.00 88.12 173 GLN A O 1
ATOM 1460 N N . THR A 1 174 ? -20.651 8.632 17.199 1.00 92.12 174 THR A N 1
ATOM 1461 C CA . THR A 1 174 ? -19.489 8.983 16.364 1.00 92.12 174 THR A CA 1
ATOM 1462 C C . THR A 1 174 ? -19.238 7.964 15.260 1.00 92.12 174 THR A C 1
ATOM 1464 O O . THR A 1 174 ? -18.602 8.280 14.258 1.00 92.12 174 THR A O 1
ATOM 1467 N N . ILE A 1 175 ? -19.759 6.743 15.424 1.00 95.38 175 ILE A N 1
ATOM 1468 C CA . ILE A 1 175 ? -19.719 5.681 14.420 1.00 95.38 175 ILE A CA 1
ATOM 1469 C C . ILE A 1 175 ? -21.150 5.246 14.098 1.00 95.38 175 ILE A C 1
ATOM 1471 O O . ILE A 1 175 ? -21.816 4.585 14.907 1.00 95.38 175 ILE A O 1
ATOM 1475 N N . HIS A 1 176 ? -21.605 5.557 12.885 1.00 94.25 176 HIS A N 1
ATOM 1476 C CA . HIS A 1 176 ? -22.894 5.117 12.355 1.00 94.25 176 HIS A CA 1
ATOM 1477 C C . HIS A 1 176 ? -22.702 3.922 11.416 1.00 94.25 176 HIS A C 1
ATOM 1479 O O . HIS A 1 176 ? -21.851 3.918 10.532 1.00 94.25 176 HIS A O 1
ATOM 1485 N N . ARG A 1 177 ? -23.489 2.861 11.603 1.00 91.44 177 ARG A N 1
ATOM 1486 C CA . ARG A 1 177 ? -23.395 1.640 10.788 1.00 91.44 177 ARG A CA 1
ATOM 1487 C C . ARG A 1 177 ? -24.389 1.756 9.636 1.00 91.44 177 ARG A C 1
ATOM 1489 O O . ARG A 1 177 ? -25.588 1.667 9.874 1.00 91.44 177 ARG A O 1
ATOM 1496 N N . VAL A 1 178 ? -23.896 1.964 8.418 1.00 86.94 178 VAL A N 1
ATOM 1497 C CA . VAL A 1 178 ? -24.752 2.240 7.246 1.00 86.94 178 VAL A CA 1
ATOM 1498 C C . VAL A 1 178 ? -25.105 0.965 6.481 1.00 86.94 178 VAL A C 1
ATOM 1500 O O . VAL A 1 178 ? -26.191 0.850 5.926 1.00 86.94 178 VAL A O 1
ATOM 1503 N N . GLY A 1 179 ? -24.216 -0.026 6.485 1.00 77.56 179 GLY A N 1
ATOM 1504 C CA . GLY A 1 179 ? -24.463 -1.322 5.856 1.00 77.56 179 GLY A CA 1
ATOM 1505 C C . GLY A 1 179 ? -23.564 -2.389 6.451 1.00 77.56 179 GLY A C 1
ATOM 1506 O O . GLY A 1 179 ? -22.434 -2.093 6.826 1.00 77.56 179 GLY A O 1
ATOM 1507 N N . PHE A 1 180 ? -24.058 -3.616 6.580 1.00 78.56 180 PHE A N 1
ATOM 1508 C CA . PHE A 1 180 ? -23.300 -4.745 7.111 1.00 78.56 180 PHE A CA 1
ATOM 1509 C C . PHE A 1 180 ? -23.807 -6.050 6.503 1.00 78.56 180 PHE A C 1
ATOM 1511 O O . PHE A 1 180 ? -24.980 -6.169 6.151 1.00 78.56 180 PHE A O 1
ATOM 1518 N N . VAL A 1 181 ? -22.908 -7.020 6.374 1.00 85.62 181 VAL A N 1
ATOM 1519 C CA . VAL A 1 181 ? -23.277 -8.395 6.035 1.00 85.62 181 VAL A CA 1
ATOM 1520 C C . VAL A 1 181 ? -24.090 -9.018 7.169 1.00 85.62 181 VAL A C 1
ATOM 1522 O O . VAL A 1 181 ? -23.943 -8.610 8.321 1.00 85.62 181 VAL A O 1
ATOM 1525 N N . ASP A 1 182 ? -24.912 -10.026 6.870 1.00 85.06 182 ASP A N 1
ATOM 1526 C CA . ASP A 1 182 ? -25.614 -10.801 7.899 1.00 85.06 182 ASP A CA 1
ATOM 1527 C C . ASP A 1 182 ? -24.638 -11.233 9.012 1.00 85.06 182 ASP A C 1
ATOM 1529 O O . ASP A 1 182 ? -23.630 -11.902 8.767 1.00 85.06 182 ASP A O 1
ATOM 1533 N N . ALA A 1 183 ? -24.941 -10.840 10.252 1.00 83.75 183 ALA A N 1
ATOM 1534 C CA . ALA A 1 183 ? -24.118 -11.123 11.424 1.00 83.75 183 ALA A CA 1
ATOM 1535 C C . ALA A 1 183 ? -23.974 -12.631 11.708 1.00 83.75 183 ALA A C 1
ATOM 1537 O O . ALA A 1 183 ? -23.044 -13.043 12.408 1.00 83.75 183 ALA A O 1
ATOM 1538 N N . ASN A 1 184 ? -24.875 -13.455 11.166 1.00 89.38 184 ASN A N 1
ATOM 1539 C CA . ASN A 1 184 ? -24.827 -14.908 11.272 1.00 89.38 184 ASN A CA 1
ATOM 1540 C C . ASN A 1 184 ? -24.087 -15.586 10.118 1.00 89.38 184 ASN A C 1
ATOM 1542 O O . ASN A 1 184 ? -23.874 -16.797 10.199 1.00 89.38 184 ASN A O 1
ATOM 1546 N N . LEU A 1 185 ? -23.658 -14.845 9.091 1.00 92.38 185 LEU A N 1
ATOM 1547 C CA . LEU A 1 185 ? -22.892 -15.416 7.990 1.00 92.38 185 LEU A CA 1
ATOM 1548 C C . LEU A 1 185 ? -21.572 -15.989 8.517 1.00 92.38 185 LEU A C 1
ATOM 1550 O O . LEU A 1 185 ? -20.839 -15.332 9.266 1.00 92.38 185 LEU A O 1
ATOM 1554 N N . ARG A 1 186 ? -21.281 -17.237 8.142 1.00 96.06 186 ARG A N 1
ATOM 1555 C CA . ARG A 1 186 ? -20.099 -17.977 8.592 1.00 96.06 186 ARG A CA 1
ATOM 1556 C C . ARG A 1 186 ? -19.178 -18.313 7.429 1.00 96.06 186 ARG A C 1
ATOM 1558 O O . ARG A 1 186 ? -19.652 -18.551 6.328 1.00 96.06 186 ARG A O 1
ATOM 1565 N N . GLY A 1 187 ? -17.881 -18.379 7.706 1.00 96.19 187 GLY A N 1
ATOM 1566 C CA . GLY A 1 187 ? -16.871 -18.804 6.738 1.00 96.19 187 GLY A CA 1
ATOM 1567 C C . GLY A 1 187 ? -15.451 -18.594 7.254 1.00 96.19 187 GLY A C 1
ATOM 1568 O O . GLY A 1 187 ? -15.237 -18.444 8.467 1.00 96.19 187 GLY A O 1
ATOM 1569 N N . THR A 1 188 ? -14.496 -18.568 6.326 1.00 97.75 188 THR A N 1
ATOM 1570 C CA . THR A 1 188 ? -13.074 -18.335 6.615 1.00 97.75 188 THR A CA 1
ATOM 1571 C C . THR A 1 188 ? -12.628 -17.027 5.975 1.00 97.75 188 THR A C 1
ATOM 1573 O O . THR A 1 188 ? -12.676 -16.868 4.758 1.00 97.75 188 THR A O 1
ATOM 1576 N N . VAL A 1 189 ? -12.149 -16.087 6.789 1.00 97.38 189 VAL A N 1
ATOM 1577 C CA . VAL A 1 189 ? -11.621 -14.803 6.312 1.00 97.38 189 VAL A CA 1
ATOM 1578 C C . VAL A 1 189 ? -10.141 -14.967 5.990 1.00 97.38 189 VAL A C 1
ATOM 1580 O O . VAL A 1 189 ? -9.340 -15.210 6.893 1.00 97.38 189 VAL A O 1
ATOM 1583 N N . THR A 1 190 ? -9.761 -14.797 4.726 1.00 96.88 190 THR A N 1
ATOM 1584 C CA . THR A 1 190 ? -8.365 -14.903 4.260 1.00 96.88 190 THR A CA 1
ATOM 1585 C C . THR A 1 190 ? -7.709 -13.540 4.057 1.00 96.88 190 THR A C 1
ATOM 1587 O O . THR A 1 190 ? -6.493 -13.406 4.172 1.00 96.88 190 THR A O 1
ATOM 1590 N N . SER A 1 191 ? -8.501 -12.490 3.826 1.00 96.69 191 SER A N 1
ATOM 1591 C CA . SER A 1 191 ? -8.006 -11.118 3.704 1.00 96.69 191 SER A CA 1
ATOM 1592 C C . SER A 1 191 ? -9.041 -10.104 4.175 1.00 96.69 191 SER A C 1
ATOM 1594 O O . SER A 1 191 ? -10.243 -10.359 4.111 1.00 96.69 191 SER A O 1
ATOM 1596 N N . ILE A 1 192 ? -8.571 -8.940 4.617 1.00 97.38 192 ILE A N 1
ATOM 1597 C CA . ILE A 1 192 ? -9.394 -7.795 5.004 1.00 97.38 192 ILE A CA 1
ATOM 1598 C C . ILE A 1 192 ?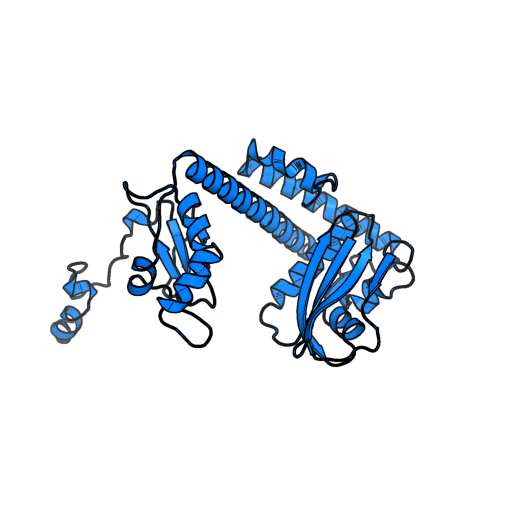 -8.889 -6.578 4.226 1.00 97.38 192 ILE A C 1
ATOM 1600 O O . ILE A 1 192 ? -7.688 -6.315 4.160 1.00 97.38 192 ILE A O 1
ATOM 1604 N N . ILE A 1 193 ? -9.809 -5.834 3.616 1.00 95.94 193 ILE A N 1
ATOM 1605 C CA . ILE A 1 193 ? -9.519 -4.686 2.756 1.00 95.94 193 ILE A CA 1
ATOM 1606 C C . ILE A 1 193 ? -10.310 -3.489 3.270 1.00 95.94 193 ILE A C 1
ATOM 1608 O O . ILE A 1 193 ? -11.533 -3.545 3.354 1.00 95.94 193 ILE A O 1
ATOM 1612 N N . ILE A 1 194 ? -9.620 -2.384 3.556 1.00 95.38 194 ILE A N 1
ATOM 1613 C CA . ILE A 1 194 ? -10.228 -1.181 4.138 1.00 95.38 194 ILE A CA 1
ATOM 1614 C C . ILE A 1 194 ? -10.011 0.013 3.213 1.00 95.38 194 ILE A C 1
ATOM 1616 O O . ILE A 1 194 ? -8.884 0.320 2.793 1.00 95.38 194 ILE A O 1
ATOM 1620 N N . ARG A 1 195 ? -11.108 0.696 2.890 1.00 92.56 195 ARG A N 1
ATOM 1621 C CA . ARG A 1 195 ? -11.136 1.867 2.011 1.00 92.56 195 ARG A CA 1
ATOM 1622 C C . ARG A 1 195 ? -11.852 3.015 2.703 1.00 92.56 195 ARG A C 1
ATOM 1624 O O . ARG A 1 195 ? -12.813 2.790 3.423 1.00 92.56 195 ARG A O 1
ATOM 1631 N N . GLU A 1 196 ? -11.389 4.226 2.444 1.00 91.69 196 GLU A N 1
ATOM 1632 C CA . GLU A 1 196 ? -12.109 5.448 2.796 1.00 91.69 196 GLU A CA 1
ATOM 1633 C C . GLU A 1 196 ? -12.886 5.922 1.563 1.00 91.69 196 GLU A C 1
ATOM 1635 O O . GLU A 1 196 ? -12.350 5.901 0.450 1.00 91.69 196 GLU A O 1
ATOM 1640 N N . GLN A 1 197 ? -14.147 6.299 1.756 1.00 89.25 197 GLN A N 1
ATOM 1641 C CA . GLN A 1 197 ? -15.037 6.856 0.740 1.00 89.25 197 GLN A CA 1
ATOM 1642 C C . GLN A 1 197 ? -15.863 7.970 1.374 1.00 89.25 197 GLN A C 1
ATOM 1644 O O . GLN A 1 197 ? -16.782 7.700 2.143 1.00 89.25 197 GLN A O 1
ATOM 1649 N N . THR A 1 198 ? -15.562 9.227 1.062 1.00 87.69 198 THR A N 1
ATOM 1650 C CA . THR A 1 198 ? -16.218 10.350 1.751 1.00 87.69 198 THR A CA 1
ATOM 1651 C C . THR A 1 198 ? -16.021 10.202 3.267 1.00 87.69 198 THR A C 1
ATOM 1653 O O . THR A 1 198 ? -14.904 9.953 3.715 1.00 87.69 198 THR A O 1
ATOM 1656 N N . THR A 1 199 ? -17.081 10.305 4.058 1.00 91.19 199 THR A N 1
ATOM 1657 C CA . THR A 1 199 ? -17.066 10.151 5.514 1.00 91.19 199 THR A CA 1
ATOM 1658 C C . THR A 1 199 ? -17.057 8.689 5.960 1.00 91.19 199 THR A C 1
ATOM 1660 O O . THR A 1 199 ? -17.150 8.404 7.149 1.00 91.19 199 THR A O 1
ATOM 1663 N N . GLN A 1 200 ? -16.952 7.735 5.032 1.00 94.56 200 GLN A N 1
ATOM 1664 C CA . GLN A 1 200 ? -17.158 6.322 5.320 1.00 94.56 200 GLN A CA 1
ATOM 1665 C C . GLN A 1 200 ? -15.864 5.516 5.274 1.00 94.56 200 GLN A C 1
ATOM 1667 O O . GLN A 1 200 ? -15.031 5.680 4.382 1.00 94.56 200 GLN A O 1
ATOM 1672 N N . LEU A 1 201 ? -15.740 4.567 6.200 1.00 95.94 201 LEU A N 1
ATOM 1673 C CA . LEU A 1 201 ? -14.820 3.443 6.105 1.00 95.94 201 LEU A CA 1
ATOM 1674 C C . LEU A 1 201 ? -15.580 2.214 5.624 1.00 95.94 201 LEU A C 1
ATOM 1676 O O . LEU A 1 201 ? -16.466 1.701 6.307 1.00 95.94 201 LEU A O 1
ATOM 1680 N N . VAL A 1 202 ? -15.198 1.729 4.449 1.00 95.50 202 VAL A N 1
ATOM 1681 C CA . VAL A 1 202 ? -15.768 0.537 3.831 1.00 95.50 202 VAL A CA 1
ATOM 1682 C C . VAL A 1 202 ? -14.790 -0.616 3.993 1.00 95.50 202 VAL A C 1
ATOM 1684 O O . VAL A 1 202 ? -13.692 -0.614 3.424 1.00 95.50 202 VAL A O 1
ATOM 1687 N N . ILE A 1 203 ? -15.204 -1.614 4.765 1.00 96.44 203 ILE A N 1
ATOM 1688 C CA . ILE A 1 203 ? -14.442 -2.825 5.043 1.00 96.44 203 ILE A CA 1
ATOM 1689 C C . ILE A 1 203 ? -15.018 -3.955 4.196 1.00 96.44 203 ILE A C 1
ATOM 1691 O O . ILE A 1 203 ? -16.201 -4.281 4.276 1.00 96.44 203 ILE A O 1
ATOM 1695 N N . HIS A 1 204 ? -14.160 -4.566 3.392 1.00 96.44 204 HIS A N 1
ATOM 1696 C CA . HIS A 1 204 ? -14.434 -5.803 2.676 1.00 96.44 204 HIS A CA 1
ATOM 1697 C C . HIS A 1 204 ? -13.573 -6.918 3.250 1.00 96.44 204 HIS A C 1
ATOM 1699 O O . HIS A 1 204 ? -12.493 -6.672 3.791 1.00 96.44 204 HIS A O 1
ATOM 1705 N N . ILE A 1 205 ? -14.023 -8.147 3.063 1.00 96.94 205 ILE A N 1
ATOM 1706 C CA . ILE A 1 205 ? -13.227 -9.342 3.311 1.00 96.94 205 ILE A CA 1
ATOM 1707 C C . ILE A 1 205 ? -13.067 -10.136 2.025 1.00 96.94 205 ILE A C 1
ATOM 1709 O O . ILE A 1 205 ? -13.875 -10.011 1.106 1.00 96.94 205 ILE A O 1
ATOM 1713 N N . VAL A 1 206 ? -12.030 -10.961 1.969 1.00 97.00 206 VAL A N 1
ATOM 1714 C CA . VAL A 1 206 ? -11.982 -12.100 1.056 1.00 97.00 206 VAL A CA 1
ATOM 1715 C C . VAL A 1 206 ? -12.315 -13.330 1.886 1.00 97.00 206 VAL A C 1
ATOM 1717 O O . VAL A 1 206 ? -11.593 -13.667 2.826 1.00 97.00 206 VAL A O 1
ATOM 1720 N N . GLU A 1 207 ? -13.449 -13.938 1.575 1.00 96.12 207 GLU A N 1
ATOM 1721 C CA . GLU A 1 207 ? -13.892 -15.212 2.122 1.00 96.12 207 GLU A CA 1
ATOM 1722 C C . GLU A 1 207 ? -13.381 -16.338 1.214 1.00 96.12 207 GLU A C 1
ATOM 1724 O O . GLU A 1 207 ? -13.335 -16.185 -0.008 1.00 96.12 207 GLU A O 1
ATOM 1729 N N . GLU A 1 208 ? -12.936 -17.439 1.814 1.00 95.44 208 GLU A N 1
ATOM 1730 C CA . GLU A 1 208 ? -12.250 -18.534 1.122 1.00 95.44 208 GLU A CA 1
ATOM 1731 C C . GLU A 1 208 ? -13.063 -19.140 -0.032 1.00 95.44 208 GLU A C 1
ATOM 1733 O O . GLU A 1 208 ? -12.511 -19.353 -1.111 1.00 95.44 208 GLU A O 1
ATOM 1738 N N . ALA A 1 209 ? -14.363 -19.377 0.160 1.00 94.31 209 ALA A N 1
ATOM 1739 C CA . ALA A 1 209 ? -15.221 -19.993 -0.852 1.00 94.31 209 ALA A CA 1
ATOM 1740 C C . ALA A 1 209 ? -15.894 -18.965 -1.776 1.00 94.31 209 ALA A C 1
ATOM 1742 O O . ALA A 1 209 ? -16.082 -19.211 -2.967 1.00 94.31 209 ALA A O 1
ATOM 1743 N N . SER A 1 210 ? -16.261 -17.811 -1.228 1.00 92.19 210 SER A N 1
ATOM 1744 C CA . SER A 1 210 ? -17.160 -16.843 -1.868 1.00 92.19 210 SER A CA 1
ATOM 1745 C C . SER A 1 210 ? -16.423 -15.656 -2.495 1.00 92.19 210 SER A C 1
ATOM 1747 O O . SER A 1 210 ? -17.028 -14.842 -3.193 1.00 92.19 210 SER A O 1
ATOM 1749 N N . GLY A 1 211 ? -15.116 -15.526 -2.254 1.00 94.25 211 GLY A N 1
ATOM 1750 C CA . GLY A 1 211 ? -14.315 -14.415 -2.750 1.00 94.25 211 GLY A CA 1
ATOM 1751 C C . GLY A 1 211 ? -14.578 -13.111 -1.995 1.00 94.25 211 GLY A C 1
ATOM 1752 O O . GLY A 1 211 ? -14.738 -13.096 -0.777 1.00 94.25 211 GLY A O 1
ATOM 1753 N N . MET A 1 212 ? -14.543 -11.980 -2.700 1.00 95.50 212 MET A N 1
ATOM 1754 C CA . MET A 1 212 ? -14.630 -10.660 -2.069 1.00 95.50 212 MET A CA 1
ATOM 1755 C C . MET A 1 212 ? -16.074 -10.317 -1.673 1.00 95.50 212 MET A C 1
ATOM 1757 O O . MET A 1 212 ? -16.945 -10.234 -2.534 1.00 95.50 212 MET A O 1
ATOM 1761 N N . ILE A 1 213 ? -16.304 -10.044 -0.386 1.00 92.88 213 ILE A N 1
ATOM 1762 C CA . ILE A 1 213 ? -17.617 -9.702 0.182 1.00 92.88 213 ILE A CA 1
ATOM 1763 C C . ILE A 1 213 ? -17.525 -8.345 0.906 1.00 92.88 213 ILE A C 1
ATOM 1765 O O . ILE A 1 213 ? -16.565 -8.123 1.655 1.00 92.88 213 ILE A O 1
ATOM 1769 N N . PRO A 1 214 ? -18.498 -7.427 0.738 1.00 93.31 214 PRO A N 1
ATOM 1770 C CA . PRO A 1 214 ? -18.618 -6.262 1.613 1.00 93.31 214 PRO A CA 1
ATOM 1771 C C . PRO A 1 214 ? -18.958 -6.717 3.039 1.00 93.31 214 PRO A C 1
ATOM 1773 O O . PRO A 1 214 ? -19.974 -7.366 3.265 1.00 93.31 214 PRO A O 1
ATOM 1776 N N . LEU A 1 215 ? -18.103 -6.387 4.008 1.00 95.25 215 LEU A N 1
ATOM 1777 C CA . LEU A 1 215 ? -18.293 -6.780 5.404 1.00 95.25 215 LEU A CA 1
ATOM 1778 C C . LEU A 1 215 ? -19.145 -5.748 6.139 1.00 95.25 215 LEU A C 1
ATOM 1780 O O . LEU A 1 215 ? -20.165 -6.087 6.739 1.00 95.25 215 LEU A O 1
ATOM 1784 N N . ILE A 1 216 ? -18.694 -4.493 6.119 1.00 96.06 216 ILE A N 1
ATOM 1785 C CA . ILE A 1 216 ? -19.340 -3.392 6.824 1.00 96.06 216 ILE A CA 1
ATOM 1786 C C . ILE A 1 216 ? -18.923 -2.026 6.274 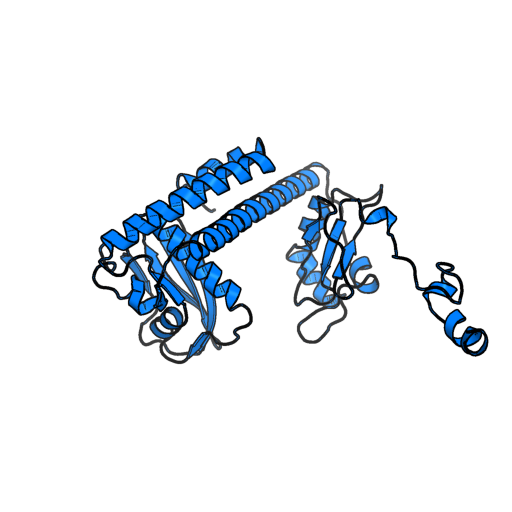1.00 96.06 216 ILE A C 1
ATOM 1788 O O . ILE A 1 216 ? -17.768 -1.819 5.905 1.00 96.06 216 ILE A O 1
ATOM 1792 N N . THR A 1 217 ? -19.861 -1.084 6.296 1.00 96.44 217 THR A N 1
ATOM 1793 C CA . THR A 1 217 ? -19.638 0.345 6.077 1.00 96.44 217 THR A CA 1
ATOM 1794 C C . THR A 1 217 ? -19.917 1.113 7.366 1.00 96.44 217 THR A C 1
ATOM 1796 O O . THR A 1 217 ? -21.020 1.041 7.921 1.00 96.44 217 THR A O 1
ATOM 1799 N N . LEU A 1 218 ? -18.913 1.857 7.826 1.00 96.31 218 LEU A N 1
ATOM 1800 C CA . LEU A 1 218 ? -18.975 2.740 8.987 1.00 96.31 218 LEU A CA 1
ATOM 1801 C C . LEU A 1 218 ? -18.926 4.189 8.513 1.00 96.31 218 LEU A C 1
ATOM 1803 O O . LEU A 1 218 ? -17.933 4.590 7.918 1.00 96.31 218 LEU A O 1
ATOM 1807 N N . ASP A 1 219 ? -19.965 4.965 8.779 1.00 96.44 219 ASP A N 1
ATOM 1808 C CA . ASP A 1 219 ? -19.958 6.410 8.586 1.00 96.44 219 ASP A CA 1
ATOM 1809 C C . ASP A 1 219 ? -19.419 7.091 9.848 1.00 96.44 219 ASP A C 1
ATOM 1811 O O . ASP A 1 219 ? -19.932 6.888 10.952 1.00 96.44 219 ASP A O 1
ATOM 1815 N N . ILE A 1 220 ? -18.322 7.825 9.670 1.00 96.25 220 ILE A N 1
ATOM 1816 C CA . ILE A 1 220 ? -17.542 8.495 10.712 1.00 96.25 220 ILE A CA 1
ATOM 1817 C C . ILE A 1 220 ? -17.267 9.921 10.206 1.00 96.25 220 ILE A C 1
ATOM 1819 O O . ILE A 1 220 ? -16.263 10.152 9.521 1.00 96.25 220 ILE A O 1
ATOM 1823 N N . PRO A 1 221 ? -18.172 10.882 10.481 1.00 93.75 221 PRO A N 1
ATOM 1824 C CA . PRO A 1 221 ? -18.060 12.249 9.963 1.00 93.75 221 PRO A CA 1
ATOM 1825 C C . PRO A 1 221 ? -16.793 12.985 10.415 1.00 93.75 221 PRO A C 1
ATOM 1827 O O . PRO A 1 221 ? -16.289 13.837 9.691 1.00 93.75 221 PRO A O 1
ATOM 1830 N N . ASP A 1 222 ? -16.268 12.637 11.589 1.00 94.88 222 ASP A N 1
ATOM 1831 C CA . ASP A 1 222 ? -15.020 13.176 12.127 1.00 94.88 222 ASP A CA 1
ATOM 1832 C C . ASP A 1 222 ? -13.809 12.677 11.317 1.00 94.88 222 ASP A C 1
ATOM 1834 O O . ASP A 1 222 ? -13.467 11.492 11.348 1.00 94.88 222 ASP A O 1
ATOM 1838 N N . ASP A 1 223 ? -13.167 13.586 10.581 1.00 91.94 223 ASP A N 1
ATOM 1839 C CA . ASP A 1 223 ? -12.049 13.285 9.681 1.00 91.94 223 ASP A CA 1
ATOM 1840 C C . ASP A 1 223 ? -10.828 12.705 10.398 1.00 91.94 223 ASP A C 1
ATOM 1842 O O . ASP A 1 223 ? -10.202 11.768 9.894 1.00 91.94 223 ASP A O 1
ATOM 1846 N N . ASP A 1 224 ? -10.491 13.234 11.568 1.00 94.81 224 ASP A N 1
ATOM 1847 C CA . ASP A 1 224 ? -9.288 12.847 12.298 1.00 94.81 224 ASP A CA 1
ATOM 1848 C C . ASP A 1 224 ? -9.487 11.493 12.950 1.00 94.81 224 ASP A C 1
ATOM 1850 O O . ASP A 1 224 ? -8.638 10.608 12.820 1.00 94.81 224 ASP A O 1
ATOM 1854 N N . PHE A 1 225 ? -10.653 11.286 13.554 1.00 97.12 225 PHE A N 1
ATOM 1855 C CA . PHE A 1 225 ? -11.013 9.998 14.115 1.00 97.12 225 PHE A CA 1
ATOM 1856 C C . PHE A 1 225 ? -11.136 8.914 13.035 1.00 97.12 225 PHE A C 1
ATOM 1858 O O . PHE A 1 225 ? -10.600 7.810 13.186 1.00 97.12 225 PHE A O 1
ATOM 1865 N N . ARG A 1 226 ? -11.767 9.228 11.898 1.00 96.50 226 ARG A N 1
ATOM 1866 C CA . ARG A 1 226 ? -11.882 8.307 10.761 1.00 96.50 226 ARG A CA 1
ATOM 1867 C C . ARG A 1 226 ? -10.515 7.920 10.202 1.00 96.50 226 ARG A C 1
ATOM 1869 O O . ARG A 1 226 ? -10.253 6.736 9.975 1.00 96.50 226 ARG A O 1
ATOM 1876 N N . ARG A 1 227 ? -9.631 8.897 9.982 1.00 94.56 227 ARG A N 1
ATOM 1877 C CA . ARG A 1 227 ? -8.281 8.660 9.447 1.00 94.56 227 ARG A CA 1
ATOM 1878 C C . ARG A 1 227 ? -7.388 7.937 10.443 1.00 94.56 227 ARG A C 1
ATOM 1880 O O . ARG A 1 227 ? -6.631 7.070 10.019 1.00 94.56 227 ARG A O 1
ATOM 1887 N N . PHE A 1 228 ? -7.518 8.218 11.736 1.00 97.75 228 PHE A N 1
ATOM 1888 C CA . PHE A 1 228 ? -6.858 7.448 12.786 1.00 97.75 228 PHE A CA 1
ATOM 1889 C C . PHE A 1 228 ? -7.228 5.966 12.698 1.00 97.75 228 PHE A C 1
ATOM 1891 O O . PHE A 1 228 ? -6.337 5.124 12.598 1.00 97.75 228 PHE A O 1
ATOM 1898 N N . ILE A 1 229 ? -8.527 5.636 12.639 1.00 98.00 229 ILE A N 1
ATOM 1899 C CA . ILE A 1 229 ? -8.977 4.243 12.491 1.00 98.00 229 ILE A CA 1
ATOM 1900 C C . ILE A 1 229 ? -8.427 3.637 11.194 1.00 98.00 229 ILE A C 1
ATOM 1902 O O . ILE A 1 229 ? -7.900 2.525 11.204 1.00 98.00 229 ILE A O 1
ATOM 1906 N N . LEU A 1 230 ? -8.507 4.360 10.074 1.00 97.06 230 LEU A N 1
ATOM 1907 C CA . LEU A 1 230 ? -7.994 3.888 8.787 1.00 97.06 230 LEU A CA 1
ATOM 1908 C C . LEU A 1 230 ? -6.497 3.557 8.840 1.00 97.06 230 LEU A C 1
ATOM 1910 O O . LEU A 1 230 ? -6.087 2.504 8.349 1.00 97.06 230 LEU A O 1
ATOM 1914 N N . LEU A 1 231 ? -5.683 4.464 9.381 1.00 97.00 231 LEU A N 1
ATOM 1915 C CA . LEU A 1 231 ? -4.230 4.320 9.449 1.00 97.00 231 LEU A CA 1
ATOM 1916 C C . LEU A 1 231 ? -3.833 3.227 10.437 1.00 97.00 231 LEU A C 1
ATOM 1918 O O . LEU A 1 231 ? -3.010 2.384 10.087 1.00 97.00 231 LEU A O 1
ATOM 1922 N N . ALA A 1 232 ? -4.479 3.168 11.602 1.00 98.12 232 ALA A N 1
ATOM 1923 C CA . ALA A 1 232 ? -4.255 2.122 12.590 1.00 98.12 232 ALA A CA 1
ATOM 1924 C C . ALA A 1 232 ? -4.562 0.727 12.036 1.00 98.12 232 ALA A C 1
ATOM 1926 O O . ALA A 1 232 ? -3.724 -0.170 12.104 1.00 98.12 232 ALA A O 1
ATOM 1927 N N . LEU A 1 233 ? -5.731 0.550 11.413 1.00 97.31 233 LEU A N 1
ATOM 1928 C CA . LEU A 1 233 ? -6.096 -0.738 10.830 1.00 97.31 233 LEU A CA 1
ATOM 1929 C C . LEU A 1 233 ? -5.196 -1.097 9.639 1.00 97.31 233 LEU A C 1
ATOM 1931 O O . LEU A 1 233 ? -4.849 -2.259 9.459 1.00 97.31 233 LEU A O 1
ATOM 1935 N N . ARG A 1 234 ? -4.764 -0.122 8.828 1.00 95.62 234 ARG A N 1
ATOM 1936 C CA . ARG A 1 234 ? -3.789 -0.372 7.752 1.00 95.62 234 ARG A CA 1
ATOM 1937 C C . ARG A 1 234 ? -2.418 -0.773 8.288 1.00 95.62 234 ARG A C 1
ATOM 1939 O O . ARG A 1 234 ? -1.804 -1.661 7.701 1.00 95.62 234 ARG A O 1
ATOM 1946 N N . ALA A 1 235 ? -1.956 -0.148 9.369 1.00 95.88 235 ALA A N 1
ATOM 1947 C CA . ALA A 1 235 ? -0.715 -0.520 10.035 1.00 95.88 235 ALA A CA 1
ATOM 1948 C C . ALA A 1 235 ? -0.793 -1.962 10.565 1.00 95.88 235 ALA A C 1
ATOM 1950 O O . ALA A 1 235 ? 0.111 -2.752 10.299 1.00 95.88 235 ALA A O 1
ATOM 1951 N N . GLU A 1 236 ? -1.911 -2.339 11.192 1.00 96.69 236 GLU A N 1
ATOM 1952 C CA . GLU A 1 236 ? -2.152 -3.704 11.680 1.00 96.69 236 GLU A CA 1
ATOM 1953 C C . GLU A 1 236 ? -2.173 -4.741 10.544 1.00 96.69 236 GLU A C 1
ATOM 1955 O O . GLU A 1 236 ? -1.527 -5.791 10.624 1.00 96.69 236 GLU A O 1
ATOM 1960 N N . LEU A 1 237 ? -2.871 -4.440 9.442 1.00 95.88 237 LEU A N 1
ATOM 1961 C CA . LEU A 1 237 ? -2.898 -5.299 8.254 1.00 95.88 237 LEU A CA 1
ATOM 1962 C C . LEU A 1 237 ? -1.505 -5.459 7.635 1.00 95.88 237 LEU A C 1
ATOM 1964 O O . LEU A 1 237 ? -1.153 -6.550 7.188 1.00 95.88 237 LEU A O 1
ATOM 1968 N N . PHE A 1 238 ? -0.710 -4.387 7.608 1.00 93.44 238 PHE A N 1
ATOM 1969 C CA . PHE A 1 238 ? 0.646 -4.417 7.070 1.00 93.44 238 PHE A CA 1
ATOM 1970 C C . PHE A 1 238 ? 1.598 -5.231 7.955 1.00 93.44 238 PHE A C 1
ATOM 1972 O O . PHE A 1 238 ? 2.318 -6.092 7.442 1.00 93.44 238 PHE A O 1
ATOM 1979 N N . ALA A 1 239 ? 1.555 -5.025 9.274 1.00 94.12 239 ALA A N 1
ATOM 1980 C CA . ALA A 1 239 ? 2.340 -5.792 10.242 1.00 94.12 239 ALA A CA 1
ATOM 1981 C C . ALA A 1 239 ? 2.051 -7.301 10.139 1.00 94.12 239 ALA A C 1
ATOM 1983 O O . ALA A 1 239 ? 2.955 -8.128 10.255 1.00 94.12 239 ALA A O 1
ATOM 1984 N N . ASN A 1 240 ? 0.806 -7.658 9.814 1.00 95.44 240 ASN A N 1
ATOM 1985 C CA . ASN A 1 240 ? 0.341 -9.037 9.700 1.00 95.44 240 ASN A CA 1
ATOM 1986 C C . ASN A 1 240 ? 0.136 -9.507 8.245 1.00 95.44 240 ASN A C 1
ATOM 1988 O O . ASN A 1 240 ? -0.571 -10.484 8.005 1.00 95.44 240 ASN A O 1
ATOM 1992 N N . GLN A 1 241 ? 0.778 -8.879 7.253 1.00 90.88 241 GLN A N 1
ATOM 1993 C CA . GLN A 1 241 ? 0.538 -9.153 5.822 1.00 90.88 241 GLN A CA 1
ATOM 1994 C C . GLN A 1 241 ? 0.831 -10.596 5.362 1.00 90.88 241 GLN A C 1
ATOM 1996 O O . GLN A 1 241 ? 0.420 -10.998 4.275 1.00 90.88 241 GLN A O 1
ATOM 2001 N N . ARG A 1 242 ? 1.563 -11.384 6.162 1.00 90.06 242 ARG A N 1
ATOM 2002 C CA . ARG A 1 242 ? 1.855 -12.805 5.886 1.00 90.06 242 ARG A CA 1
ATOM 2003 C C . ARG A 1 242 ? 0.762 -13.755 6.390 1.00 90.06 242 ARG A C 1
ATOM 2005 O O . ARG A 1 242 ? 0.794 -14.941 6.056 1.00 90.06 242 ARG A O 1
ATOM 2012 N N . LYS A 1 243 ? -0.180 -13.257 7.198 1.00 92.56 243 LYS A N 1
ATOM 2013 C CA . LYS A 1 243 ? -1.271 -14.036 7.788 1.00 92.56 243 LYS A CA 1
ATOM 2014 C C . LYS A 1 243 ? -2.206 -14.529 6.683 1.00 92.56 243 LYS A C 1
ATOM 2016 O O . LYS A 1 243 ? -2.790 -13.732 5.960 1.00 92.56 243 LYS A O 1
ATOM 2021 N N . GLN A 1 244 ? -2.334 -15.850 6.570 1.00 92.69 244 GLN A N 1
ATOM 2022 C CA . GLN A 1 244 ? -3.169 -16.503 5.551 1.00 92.69 244 GLN A CA 1
ATOM 2023 C C . GLN A 1 244 ? -4.645 -16.589 5.961 1.00 92.69 244 GLN A C 1
ATOM 2025 O O . GLN A 1 244 ? -5.525 -16.657 5.112 1.00 92.69 244 GLN A O 1
ATOM 2030 N N . ILE A 1 245 ? -4.917 -16.607 7.271 1.00 96.44 245 ILE A N 1
ATOM 2031 C CA . ILE A 1 245 ? -6.265 -16.736 7.830 1.00 96.44 245 ILE A CA 1
ATOM 2032 C C . ILE A 1 245 ? -6.417 -15.730 8.960 1.00 96.44 245 ILE A C 1
ATOM 2034 O O . ILE A 1 245 ? -5.693 -15.791 9.951 1.00 96.44 245 ILE A O 1
ATOM 2038 N N . TRP A 1 246 ? -7.371 -14.818 8.811 1.00 96.94 246 TRP A N 1
ATOM 2039 C CA . TRP A 1 246 ? -7.697 -13.780 9.783 1.00 96.94 246 TRP A CA 1
ATOM 2040 C C . TRP A 1 246 ? -8.686 -14.265 10.834 1.00 96.94 246 TRP A C 1
ATOM 2042 O O . TRP A 1 246 ? -8.462 -14.020 12.017 1.00 96.94 246 TRP A O 1
ATOM 2052 N N . ALA A 1 247 ? -9.734 -14.978 10.417 1.00 96.75 247 ALA A N 1
ATOM 2053 C CA . ALA A 1 247 ? -10.781 -15.474 11.302 1.00 96.75 247 ALA A CA 1
ATOM 2054 C C . ALA A 1 247 ? -11.512 -16.687 10.708 1.00 96.75 247 ALA A C 1
ATOM 2056 O O . ALA A 1 247 ? -11.528 -16.880 9.492 1.00 96.75 247 ALA A O 1
ATOM 2057 N N . ARG A 1 248 ? -12.154 -17.475 11.578 1.00 96.75 248 ARG A N 1
ATOM 2058 C CA . ARG A 1 248 ? -13.104 -18.540 11.223 1.00 96.75 248 ARG A CA 1
ATOM 2059 C C . ARG A 1 248 ? -14.387 -18.366 12.029 1.00 96.75 248 ARG A C 1
ATOM 2061 O O . ARG A 1 248 ? -14.337 -17.907 13.167 1.00 96.75 248 ARG A O 1
ATOM 2068 N N . GLY A 1 249 ? -15.519 -18.780 11.470 1.00 95.69 249 GLY A N 1
ATOM 2069 C CA . GLY A 1 249 ? -16.819 -18.673 12.135 1.00 95.69 249 GLY A CA 1
ATOM 2070 C C . GLY A 1 249 ? -17.588 -17.452 11.649 1.00 95.69 249 GLY A C 1
ATOM 2071 O O . GLY A 1 249 ? -17.642 -17.229 10.445 1.00 95.69 249 GLY A O 1
ATOM 2072 N N . ARG A 1 250 ? -18.221 -16.691 12.555 1.00 96.19 250 ARG A N 1
ATOM 2073 C CA . ARG A 1 250 ? -19.019 -15.507 12.183 1.00 96.19 250 ARG A CA 1
ATOM 2074 C C . ARG A 1 250 ? -18.129 -14.463 11.513 1.00 96.19 250 ARG A C 1
ATOM 2076 O O . ARG A 1 250 ? -17.241 -13.920 12.166 1.00 96.19 250 ARG A O 1
ATOM 2083 N N . LEU A 1 251 ? -18.388 -14.172 10.241 1.00 95.44 251 LEU A N 1
ATOM 2084 C CA . LEU A 1 251 ? -17.504 -13.353 9.412 1.00 95.44 251 LEU A CA 1
ATOM 2085 C C . LEU A 1 251 ? -17.348 -11.935 9.967 1.00 95.44 251 LEU A C 1
ATOM 2087 O O . LEU A 1 251 ? -16.222 -11.480 10.143 1.00 95.44 251 LEU A O 1
ATOM 2091 N N . LEU A 1 252 ? -18.458 -11.264 10.297 1.00 95.19 252 LEU A N 1
ATOM 2092 C CA . LEU A 1 252 ? -18.438 -9.890 10.808 1.00 95.19 252 LEU A CA 1
ATOM 2093 C C . LEU A 1 252 ? -17.676 -9.783 12.130 1.00 95.19 252 LEU A C 1
ATOM 2095 O O . LEU A 1 252 ? -16.691 -9.058 12.218 1.00 95.19 252 LEU A O 1
ATOM 2099 N N . GLN A 1 253 ? -18.114 -10.515 13.154 1.00 95.31 253 GLN A N 1
ATOM 2100 C CA . GLN A 1 253 ? -17.486 -10.456 14.472 1.00 95.31 253 GLN A CA 1
ATOM 2101 C C . GLN A 1 253 ? -16.029 -10.935 14.412 1.00 95.31 253 GLN A C 1
ATOM 2103 O O . GLN A 1 253 ? -15.137 -10.218 14.853 1.00 95.31 253 GLN A O 1
ATOM 2108 N N . GLY A 1 254 ? -15.775 -12.089 13.788 1.00 96.50 254 GLY A N 1
ATOM 2109 C CA . GLY A 1 254 ? -14.441 -12.677 13.713 1.00 96.50 254 GLY A CA 1
ATOM 2110 C C . GLY A 1 254 ? -13.433 -11.791 12.980 1.00 96.50 254 GLY A C 1
ATOM 2111 O O . GLY A 1 254 ? -12.315 -11.625 13.459 1.00 96.50 254 GLY A O 1
ATOM 2112 N N . ALA A 1 255 ? -13.812 -11.174 11.853 1.00 96.62 255 ALA A N 1
ATOM 2113 C CA . ALA A 1 255 ? -12.918 -10.270 11.125 1.00 96.62 255 ALA A CA 1
ATOM 2114 C C . ALA A 1 255 ? -12.551 -9.025 11.947 1.00 96.62 255 ALA A C 1
ATOM 2116 O O . ALA A 1 255 ? -11.394 -8.609 11.942 1.00 96.62 255 ALA A O 1
ATOM 2117 N N . LEU A 1 256 ? -13.516 -8.437 12.662 1.00 97.00 256 LEU A N 1
ATOM 2118 C CA . LEU A 1 256 ? -13.284 -7.237 13.471 1.00 97.00 256 LEU A CA 1
ATOM 2119 C C . LEU A 1 256 ? -12.547 -7.552 14.786 1.00 97.00 256 LEU A C 1
ATOM 2121 O O . LEU A 1 256 ? -11.782 -6.722 15.268 1.00 97.00 256 LEU A O 1
ATOM 2125 N N . GLU A 1 257 ? -12.740 -8.735 15.372 1.00 97.69 257 GLU A N 1
ATOM 2126 C CA . GLU A 1 257 ? -11.985 -9.187 16.551 1.00 97.69 257 GLU A CA 1
ATOM 2127 C C . GLU A 1 257 ? -10.531 -9.543 16.215 1.00 97.69 257 GLU A C 1
ATOM 2129 O O . GLU A 1 257 ? -9.647 -9.406 17.061 1.00 97.69 257 GLU A O 1
ATOM 2134 N N . ALA A 1 258 ? -10.267 -9.963 14.975 1.00 97.00 258 ALA A N 1
ATOM 2135 C CA . ALA A 1 258 ? -8.927 -10.297 14.502 1.00 97.00 258 ALA A CA 1
ATOM 2136 C C . ALA A 1 258 ? -8.012 -9.077 14.293 1.00 97.00 258 ALA A C 1
ATOM 2138 O O . ALA A 1 258 ? -6.812 -9.268 14.097 1.00 97.00 258 ALA A O 1
ATOM 2139 N N . LEU A 1 259 ? -8.561 -7.857 14.308 1.00 97.62 259 LEU A N 1
ATOM 2140 C CA . LEU A 1 259 ? -7.826 -6.608 14.111 1.00 97.62 259 LEU A CA 1
ATOM 2141 C C . LEU A 1 259 ? -7.533 -5.950 15.456 1.00 97.62 259 LEU A C 1
ATOM 2143 O O . LEU A 1 259 ? -8.464 -5.614 16.192 1.00 97.62 259 LEU A O 1
ATOM 2147 N N . GLN A 1 260 ? -6.254 -5.727 15.756 1.00 97.56 260 GLN A N 1
ATOM 2148 C CA . GLN A 1 260 ? -5.854 -4.883 16.878 1.00 97.56 260 GLN A CA 1
ATOM 2149 C C . GLN A 1 260 ? -5.855 -3.408 16.477 1.00 97.56 260 GLN A C 1
ATOM 2151 O O . GLN A 1 260 ? -5.477 -3.041 15.365 1.00 97.56 260 GLN A O 1
ATOM 2156 N N . ILE A 1 261 ? -6.296 -2.555 17.395 1.00 97.56 261 ILE A N 1
ATOM 2157 C CA . ILE A 1 261 ? -6.354 -1.109 17.218 1.00 97.56 261 ILE A CA 1
ATOM 2158 C C . ILE A 1 261 ? -5.970 -0.409 18.536 1.00 97.56 261 ILE A C 1
ATOM 2160 O O . ILE A 1 261 ? -6.367 -0.868 19.613 1.00 97.56 261 ILE A O 1
ATOM 2164 N N . PRO A 1 262 ? -5.176 0.672 18.493 1.00 97.81 262 PRO A N 1
ATOM 2165 C CA . PRO A 1 262 ? -4.816 1.452 19.669 1.00 97.81 262 PRO A CA 1
ATOM 2166 C C . PRO A 1 262 ? -6.016 2.212 20.243 1.00 97.81 262 PRO A C 1
ATOM 2168 O O . PRO A 1 262 ? -6.752 2.868 19.511 1.00 97.81 262 PRO A O 1
ATOM 2171 N N . VAL A 1 263 ? -6.148 2.181 21.568 1.00 97.69 263 VAL A N 1
ATOM 2172 C CA . VAL A 1 263 ? -6.968 3.104 22.361 1.00 97.69 263 VAL A CA 1
ATOM 2173 C C . VAL A 1 263 ? -6.009 3.965 23.181 1.00 97.69 263 VAL A C 1
ATOM 2175 O O . VAL A 1 263 ? -5.282 3.431 24.020 1.00 97.69 263 VAL A O 1
ATOM 2178 N N . LEU A 1 264 ? -5.967 5.273 22.916 1.00 96.44 264 LEU A N 1
ATOM 2179 C CA . LEU A 1 264 ? -4.997 6.194 23.521 1.00 96.44 264 LEU A CA 1
ATOM 2180 C C . LEU A 1 264 ? -5.320 6.449 24.998 1.00 96.44 264 LEU A C 1
ATOM 2182 O O . LEU A 1 264 ? -4.438 6.396 25.847 1.00 96.44 264 LEU A O 1
ATOM 2186 N N . ILE A 1 265 ? -6.599 6.661 25.322 1.00 93.06 265 ILE A N 1
ATOM 2187 C CA . ILE A 1 265 ? -7.077 6.821 26.701 1.00 93.06 265 ILE A CA 1
ATOM 2188 C C . ILE A 1 265 ? -8.354 6.005 26.910 1.00 93.06 265 ILE A C 1
ATOM 2190 O O . ILE A 1 265 ? -9.325 6.156 26.182 1.00 93.06 265 ILE A O 1
ATOM 2194 N N . GLY A 1 266 ? -8.377 5.160 27.944 1.00 79.81 266 GLY A N 1
ATOM 2195 C CA . GLY A 1 266 ? -9.520 4.295 28.275 1.00 79.81 266 GLY A CA 1
ATOM 2196 C C . GLY A 1 266 ? -10.567 4.905 29.216 1.00 79.81 266 GLY A C 1
ATOM 2197 O O . GLY A 1 266 ? -11.358 4.157 29.777 1.00 79.81 266 GLY A O 1
ATOM 2198 N N . ALA A 1 267 ? -10.539 6.222 29.451 1.00 82.88 267 ALA A N 1
ATOM 2199 C CA . ALA A 1 267 ? -11.418 6.894 30.417 1.00 82.88 267 ALA A CA 1
ATOM 2200 C C . ALA A 1 267 ? -12.842 7.157 29.886 1.00 82.88 267 ALA A C 1
ATOM 2202 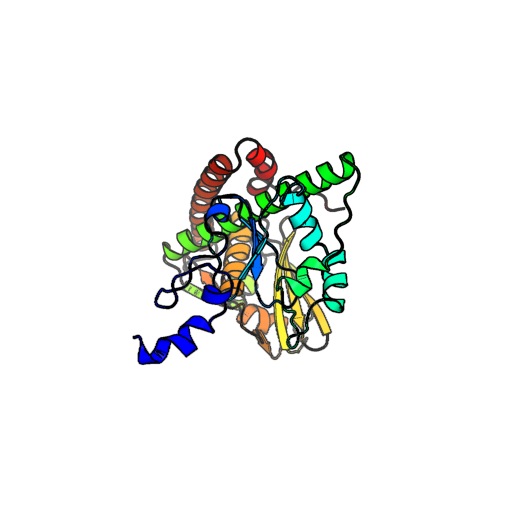O O . ALA A 1 267 ? -13.799 7.021 30.639 1.00 82.88 267 ALA A O 1
ATOM 2203 N N . SER A 1 268 ? -12.977 7.556 28.617 1.00 93.25 268 SER A N 1
ATOM 2204 C CA . SER A 1 268 ? -14.253 7.736 27.903 1.00 93.25 268 SER A CA 1
ATOM 2205 C C . SER A 1 268 ? -13.997 7.841 26.398 1.00 93.25 268 SER A C 1
ATOM 2207 O O . SER A 1 268 ? -12.870 8.139 25.976 1.00 93.25 268 SER A O 1
ATOM 2209 N N . ALA A 1 269 ? -15.031 7.653 25.574 1.00 94.00 269 ALA A N 1
ATOM 2210 C CA . ALA A 1 269 ? -14.895 7.814 24.127 1.00 94.00 269 ALA A CA 1
ATOM 2211 C C . ALA A 1 269 ? -14.501 9.243 23.736 1.00 94.00 269 ALA A C 1
ATOM 2213 O O . ALA A 1 269 ? -13.651 9.418 22.863 1.00 94.00 269 ALA A O 1
ATOM 2214 N N . ALA A 1 270 ? -15.077 10.245 24.410 1.00 94.94 270 ALA A N 1
ATOM 2215 C CA . ALA A 1 270 ? -14.788 11.657 24.176 1.00 94.94 270 ALA A CA 1
ATOM 2216 C C . ALA A 1 270 ? -13.317 11.994 24.469 1.00 94.94 270 ALA A C 1
ATOM 2218 O O . ALA A 1 270 ? -12.642 12.568 23.618 1.00 94.94 270 ALA A O 1
ATOM 2219 N N . ASN A 1 271 ? -12.790 11.551 25.618 1.00 95.88 271 ASN A N 1
ATOM 2220 C CA . ASN A 1 271 ? -11.389 11.781 25.981 1.00 95.88 271 ASN A CA 1
ATOM 2221 C C . ASN A 1 271 ? -10.439 11.090 24.999 1.00 95.88 271 ASN A C 1
ATOM 2223 O O . ASN A 1 271 ? -9.409 11.647 24.628 1.00 95.88 271 ASN A O 1
ATOM 2227 N N . ASN A 1 272 ? -10.777 9.875 24.562 1.00 97.44 272 ASN A N 1
ATOM 2228 C CA . ASN A 1 272 ? -9.963 9.172 23.581 1.00 97.44 272 ASN A CA 1
ATOM 2229 C C . ASN A 1 272 ? -9.960 9.889 22.219 1.00 97.44 272 ASN A C 1
ATOM 2231 O O . ASN A 1 272 ? -8.902 10.014 21.609 1.00 97.44 272 ASN A O 1
ATOM 2235 N N . ILE A 1 273 ? -11.115 10.381 21.752 1.00 97.31 273 ILE A N 1
ATOM 2236 C CA . ILE A 1 273 ? -11.219 11.154 20.502 1.00 97.31 273 ILE A CA 1
ATOM 2237 C C . ILE A 1 273 ? -10.402 12.447 20.595 1.00 97.31 273 ILE A C 1
ATOM 2239 O O . ILE A 1 273 ? -9.664 12.759 19.666 1.00 97.31 273 ILE A O 1
ATOM 2243 N N . GLU A 1 274 ? -10.445 13.151 21.727 1.00 97.12 274 GLU A N 1
ATOM 2244 C CA . GLU A 1 274 ? -9.643 14.363 21.927 1.00 97.12 274 GLU A CA 1
ATOM 2245 C C . GLU A 1 274 ? -8.134 14.086 21.795 1.00 97.12 274 GLU A C 1
ATOM 2247 O O . GLU A 1 274 ? -7.402 14.849 21.162 1.00 97.12 274 GLU A O 1
ATOM 2252 N N . GLN A 1 275 ? -7.644 12.972 22.349 1.00 97.69 275 GLN A N 1
ATOM 2253 C CA . GLN A 1 275 ? -6.238 12.586 22.177 1.00 97.69 275 GLN A CA 1
ATOM 2254 C C . GLN A 1 275 ? -5.916 12.173 20.743 1.00 97.69 275 GLN A C 1
ATOM 2256 O O . GLN A 1 275 ? -4.833 12.477 20.245 1.00 97.69 275 GLN A O 1
ATOM 2261 N N . ILE A 1 276 ? -6.854 11.509 20.064 1.00 98.12 276 ILE A N 1
ATOM 2262 C CA . ILE A 1 276 ? -6.706 11.166 18.649 1.00 98.12 276 ILE A CA 1
ATOM 2263 C C . ILE A 1 276 ? -6.557 12.438 17.813 1.00 98.12 276 ILE A C 1
ATOM 2265 O O . ILE A 1 276 ? -5.675 12.491 16.960 1.00 98.12 276 ILE A O 1
ATOM 2269 N N . HIS A 1 277 ? -7.354 13.477 18.074 1.00 97.62 277 HIS A N 1
ATOM 2270 C CA . HIS A 1 277 ? -7.227 14.769 17.393 1.00 97.62 277 HIS A CA 1
ATOM 2271 C C . HIS A 1 277 ? -5.848 15.394 17.602 1.00 97.62 277 HIS A C 1
ATOM 2273 O O . HIS A 1 277 ? -5.235 15.835 16.633 1.00 97.62 277 HIS A O 1
ATOM 2279 N N . LYS A 1 278 ? -5.319 15.380 18.832 1.00 97.19 278 LYS A N 1
ATOM 2280 C CA . LYS A 1 278 ? -3.968 15.895 19.127 1.00 97.19 278 LYS A CA 1
ATOM 2281 C C . LYS A 1 278 ? -2.897 15.149 18.330 1.00 97.19 278 LYS A C 1
ATOM 2283 O O . LYS A 1 278 ? -2.125 15.777 17.608 1.00 97.19 278 LYS A O 1
ATOM 2288 N N . LEU A 1 279 ? -2.920 13.816 18.372 1.00 97.75 279 LEU A N 1
ATOM 2289 C CA . LEU A 1 279 ? -1.988 12.975 17.619 1.00 97.75 279 LEU A CA 1
ATOM 2290 C C . LEU A 1 279 ? -2.101 13.209 16.103 1.00 97.75 279 LEU A C 1
ATOM 2292 O O . LEU A 1 279 ? -1.098 13.375 15.410 1.00 97.75 279 LEU A O 1
ATOM 2296 N N . MET A 1 280 ? -3.321 13.269 15.566 1.00 96.50 280 MET A N 1
ATOM 2297 C CA . MET A 1 280 ? -3.547 13.475 14.133 1.00 96.50 280 MET A CA 1
ATOM 2298 C C . MET A 1 280 ? -3.188 14.893 13.669 1.00 96.50 280 MET A C 1
ATOM 2300 O O . MET A 1 280 ? -2.773 15.069 12.519 1.00 96.50 280 MET A O 1
ATOM 2304 N N . ALA A 1 281 ? -3.296 15.901 14.536 1.00 94.81 281 ALA A N 1
ATOM 2305 C CA . ALA A 1 281 ? -2.829 17.255 14.257 1.00 94.81 281 ALA A CA 1
ATOM 2306 C C . ALA A 1 281 ? -1.300 17.308 14.105 1.00 94.81 281 ALA A C 1
ATOM 2308 O O . ALA A 1 281 ? -0.805 17.910 13.149 1.00 94.81 281 ALA A O 1
ATOM 2309 N N . GLU A 1 282 ? -0.556 16.624 14.980 1.00 94.19 282 GLU A N 1
ATOM 2310 C CA . GLU A 1 282 ? 0.906 16.508 14.889 1.00 94.19 282 GLU A CA 1
ATOM 2311 C C . GLU A 1 282 ? 1.340 15.786 13.610 1.00 94.19 282 GLU A C 1
ATOM 2313 O O . GLU A 1 282 ? 2.168 16.301 12.850 1.00 94.19 282 GLU A O 1
ATOM 2318 N N . VAL A 1 283 ? 0.716 14.636 13.320 1.00 94.81 283 VAL A N 1
ATOM 2319 C CA . VAL A 1 283 ? 0.961 13.874 12.086 1.00 94.81 283 VAL A CA 1
ATOM 2320 C C . VAL A 1 283 ? 0.724 14.758 10.865 1.00 94.81 283 VAL A C 1
ATOM 2322 O O . VAL A 1 283 ? 1.577 14.843 9.983 1.00 94.81 283 VAL A O 1
ATOM 2325 N N . ARG A 1 284 ? -0.405 15.473 10.810 1.00 92.50 284 ARG A N 1
ATOM 2326 C CA . ARG A 1 284 ? -0.719 16.376 9.695 1.00 92.50 284 ARG A CA 1
ATOM 2327 C C . ARG A 1 284 ? 0.305 17.491 9.552 1.00 92.50 284 ARG A C 1
ATOM 2329 O O . ARG A 1 284 ? 0.713 17.780 8.430 1.00 92.50 284 ARG A O 1
ATOM 2336 N N . HIS A 1 285 ? 0.723 18.118 10.650 1.00 91.81 285 HIS A N 1
ATOM 2337 C CA . HIS A 1 285 ? 1.713 19.191 10.598 1.00 91.81 285 HIS A CA 1
ATOM 2338 C C . HIS A 1 285 ? 3.024 18.708 9.967 1.00 91.81 285 HIS A C 1
ATOM 2340 O O . HIS A 1 285 ? 3.540 19.341 9.040 1.00 91.81 285 HIS A O 1
ATOM 2346 N N . TYR A 1 286 ? 3.531 17.559 10.419 1.00 93.38 286 TYR A N 1
ATOM 2347 C CA . TYR A 1 286 ? 4.750 16.976 9.871 1.00 93.38 286 TYR A CA 1
ATOM 2348 C C . TYR A 1 286 ? 4.588 16.594 8.398 1.00 93.38 286 TYR A C 1
ATOM 2350 O O . TYR A 1 286 ? 5.407 16.978 7.560 1.00 93.38 286 TYR A O 1
ATOM 2358 N N . VAL A 1 287 ? 3.523 15.859 8.063 1.00 92.12 287 VAL A N 1
ATOM 2359 C CA . VAL A 1 287 ? 3.341 15.344 6.702 1.00 92.12 287 VAL A CA 1
ATOM 2360 C C . VAL A 1 287 ? 3.165 16.495 5.718 1.00 92.12 287 VAL A C 1
ATOM 2362 O O . VAL A 1 287 ? 3.806 16.473 4.672 1.00 92.12 287 VAL A O 1
ATOM 2365 N N . THR A 1 288 ? 2.394 17.533 6.054 1.00 90.69 288 THR A N 1
ATOM 2366 C CA . THR A 1 288 ? 2.265 18.732 5.211 1.00 90.69 288 THR A CA 1
ATOM 2367 C C . THR A 1 288 ? 3.628 19.360 4.939 1.00 90.69 288 THR A C 1
ATOM 2369 O O . THR A 1 288 ? 3.960 19.624 3.786 1.00 90.69 288 THR A O 1
ATOM 2372 N N . ARG A 1 289 ? 4.470 19.533 5.967 1.00 92.56 289 ARG A N 1
ATOM 2373 C CA . ARG A 1 289 ? 5.826 20.072 5.784 1.00 92.56 289 ARG A CA 1
ATOM 2374 C C . ARG A 1 289 ? 6.689 19.187 4.887 1.00 92.56 289 ARG A C 1
ATOM 2376 O O . ARG A 1 289 ? 7.357 19.707 3.996 1.00 92.56 289 ARG A O 1
ATOM 2383 N N . ARG A 1 290 ? 6.684 17.868 5.107 1.00 93.38 290 ARG A N 1
ATOM 2384 C CA . ARG A 1 290 ? 7.501 16.924 4.329 1.00 93.38 290 ARG A CA 1
ATOM 2385 C C . ARG A 1 290 ? 7.040 16.839 2.874 1.00 93.38 290 ARG A C 1
ATOM 2387 O O . ARG A 1 290 ? 7.882 16.815 1.982 1.00 93.38 290 ARG A O 1
ATOM 2394 N N . VAL A 1 291 ? 5.728 16.835 2.640 1.00 92.19 291 VAL A N 1
ATOM 2395 C CA . VAL A 1 291 ? 5.126 16.809 1.301 1.00 92.19 291 VAL A CA 1
ATOM 2396 C C . VAL A 1 291 ? 5.430 18.088 0.535 1.00 92.19 291 VAL A C 1
ATOM 2398 O O . VAL A 1 291 ? 5.865 17.999 -0.608 1.00 92.19 291 VAL A O 1
ATOM 2401 N N . SER A 1 292 ? 5.282 19.258 1.159 1.00 91.69 292 SER A N 1
ATOM 2402 C CA . SER A 1 292 ? 5.642 20.526 0.518 1.00 91.69 292 SER A CA 1
ATOM 2403 C C . SER A 1 292 ? 7.132 20.603 0.186 1.00 91.69 292 SER A C 1
ATOM 2405 O O . SER A 1 292 ? 7.486 21.060 -0.895 1.00 91.69 292 SER A O 1
ATOM 2407 N N . ALA A 1 293 ? 8.003 20.119 1.078 1.00 93.62 293 ALA A N 1
ATOM 2408 C CA . ALA A 1 293 ? 9.445 20.103 0.841 1.00 93.62 293 ALA A CA 1
ATOM 2409 C C . ALA A 1 293 ? 9.853 19.180 -0.320 1.00 93.62 293 ALA A C 1
ATOM 2411 O O . ALA A 1 293 ? 10.740 19.534 -1.088 1.00 93.62 293 ALA A O 1
ATOM 2412 N N . GLU A 1 294 ? 9.220 18.011 -0.452 1.00 92.25 294 GLU A N 1
ATOM 2413 C CA . GLU A 1 294 ? 9.577 17.033 -1.487 1.00 92.25 294 GLU A CA 1
ATOM 2414 C C . GLU A 1 294 ? 8.927 17.336 -2.846 1.00 92.25 294 GLU A C 1
ATOM 2416 O O . GLU A 1 294 ? 9.538 17.158 -3.897 1.00 92.25 294 GLU A O 1
ATOM 2421 N N . LEU A 1 295 ? 7.659 17.757 -2.844 1.00 92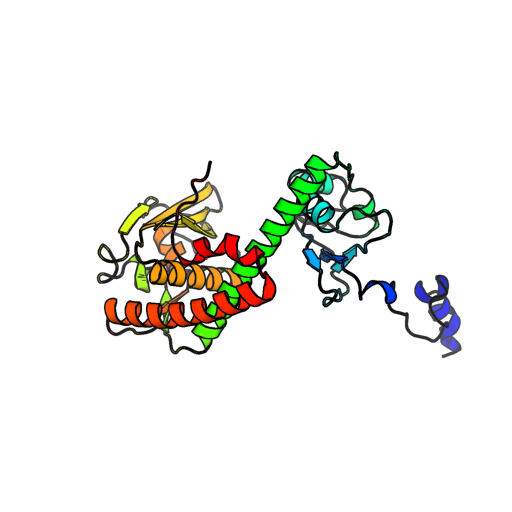.12 295 LEU A N 1
ATOM 2422 C CA . LEU A 1 295 ? 6.867 17.870 -4.069 1.00 92.12 295 LEU A CA 1
ATOM 2423 C C . LEU A 1 295 ? 6.808 19.295 -4.630 1.00 92.12 295 LEU A C 1
ATOM 2425 O O . LEU A 1 295 ? 6.404 19.453 -5.783 1.00 92.12 295 LEU A O 1
ATOM 2429 N N . GLY A 1 296 ? 7.198 20.315 -3.856 1.00 91.56 296 GLY A N 1
ATOM 2430 C CA . GLY A 1 296 ? 7.150 21.717 -4.278 1.00 91.56 296 GLY A CA 1
ATOM 2431 C C . GLY A 1 296 ? 5.756 22.104 -4.777 1.00 91.56 296 GLY A C 1
ATOM 2432 O O . GLY A 1 296 ? 4.754 21.814 -4.123 1.00 91.56 296 GLY A O 1
ATOM 2433 N N . ASP A 1 297 ? 5.674 22.678 -5.977 1.00 89.31 297 ASP A N 1
ATOM 2434 C CA . ASP A 1 297 ? 4.404 23.085 -6.597 1.00 89.31 297 ASP A CA 1
ATOM 2435 C C . ASP A 1 297 ? 3.432 21.914 -6.806 1.00 89.31 297 ASP A C 1
ATOM 2437 O O . ASP A 1 297 ? 2.212 22.080 -6.719 1.00 89.31 297 ASP A O 1
ATOM 2441 N N . ARG A 1 298 ? 3.947 20.688 -6.996 1.00 89.75 298 ARG A N 1
ATOM 2442 C CA . ARG A 1 298 ? 3.106 19.486 -7.112 1.00 89.75 298 ARG A CA 1
ATOM 2443 C C . ARG A 1 298 ? 2.410 19.132 -5.802 1.00 89.75 298 ARG A C 1
ATOM 2445 O O . ARG A 1 298 ? 1.484 18.329 -5.832 1.00 89.75 298 ARG A O 1
ATOM 2452 N N . ALA A 1 299 ? 2.798 19.707 -4.663 1.00 86.81 299 ALA A N 1
ATOM 2453 C CA . ALA A 1 299 ? 2.080 19.516 -3.405 1.00 86.81 299 ALA A CA 1
ATOM 2454 C C . ALA A 1 299 ? 0.660 20.107 -3.452 1.00 86.81 299 ALA A C 1
ATOM 2456 O O . ALA A 1 299 ? -0.239 19.576 -2.798 1.00 86.81 299 ALA A O 1
ATOM 2457 N N . ALA A 1 300 ? 0.428 21.147 -4.266 1.00 83.25 300 ALA A N 1
ATOM 2458 C CA . ALA A 1 300 ? -0.859 21.839 -4.345 1.00 83.25 300 ALA A CA 1
ATOM 2459 C C . ALA A 1 300 ? -2.020 20.906 -4.730 1.00 83.25 300 ALA A C 1
ATOM 2461 O O . ALA A 1 300 ? -3.131 21.059 -4.225 1.00 83.25 300 ALA A O 1
ATOM 2462 N N . GLN A 1 301 ? -1.751 19.877 -5.542 1.00 80.62 301 GLN A N 1
ATOM 2463 C CA . GLN A 1 301 ? -2.745 18.871 -5.942 1.00 80.62 301 GLN A CA 1
ATOM 2464 C C . GLN A 1 301 ? -3.201 17.956 -4.782 1.00 80.62 301 GLN A C 1
ATOM 2466 O O . GLN A 1 301 ? -4.115 17.148 -4.952 1.00 80.62 301 GLN A O 1
ATOM 2471 N N . PHE A 1 302 ? -2.556 18.056 -3.613 1.00 76.50 302 PHE A N 1
ATOM 2472 C CA . PHE A 1 302 ? -2.847 17.280 -2.405 1.00 76.50 302 PHE A CA 1
ATOM 2473 C C . PHE A 1 302 ? -3.330 18.139 -1.232 1.00 76.50 302 PHE A C 1
ATOM 2475 O O . PHE A 1 302 ? -3.553 17.603 -0.147 1.00 76.50 302 PHE A O 1
ATOM 2482 N N . ASN A 1 303 ? -3.551 19.442 -1.422 1.00 64.44 303 ASN A N 1
ATOM 2483 C CA . ASN A 1 303 ? -4.136 20.286 -0.374 1.00 64.44 303 ASN A CA 1
ATOM 2484 C C . ASN A 1 303 ? -5.533 19.777 0.041 1.00 64.44 303 ASN A C 1
ATOM 2486 O O . ASN A 1 303 ? -5.857 19.741 1.229 1.00 64.44 303 ASN A O 1
ATOM 2490 N N . ASP A 1 304 ? -6.302 19.245 -0.914 1.00 57.75 304 ASP A N 1
ATOM 2491 C CA . ASP A 1 304 ? -7.617 18.630 -0.678 1.00 57.75 304 ASP A CA 1
ATOM 2492 C C . ASP A 1 304 ? -7.542 17.298 0.086 1.00 57.75 304 ASP A C 1
ATOM 2494 O O . ASP A 1 304 ? -8.483 16.925 0.789 1.00 57.75 304 ASP A O 1
ATOM 2498 N N . LEU A 1 305 ? -6.405 16.589 0.009 1.00 58.16 305 LEU A N 1
ATOM 2499 C CA . LEU A 1 305 ? -6.182 15.336 0.744 1.00 58.16 305 LEU A CA 1
ATOM 2500 C C . LEU A 1 305 ? -6.227 15.562 2.258 1.00 58.16 305 LEU A C 1
ATOM 2502 O O . LEU A 1 305 ? -6.546 14.637 3.001 1.00 58.16 305 LEU A O 1
ATOM 2506 N N . TRP A 1 306 ? -5.976 16.789 2.713 1.00 55.16 306 TRP A N 1
ATOM 2507 C CA . TRP A 1 306 ? -6.018 17.162 4.122 1.00 55.16 306 TRP A CA 1
ATOM 2508 C C . TRP A 1 306 ? -7.327 17.816 4.550 1.00 55.16 306 TRP A C 1
ATOM 2510 O O . TRP A 1 306 ? -7.671 17.666 5.722 1.00 55.16 306 TRP A O 1
ATOM 2520 N N . LEU A 1 307 ? -8.038 18.482 3.630 1.00 40.06 307 LEU A N 1
ATOM 2521 C CA . LEU A 1 307 ? -9.080 19.462 3.954 1.00 40.06 307 LEU A CA 1
ATOM 2522 C C . LEU A 1 307 ? -10.529 19.070 3.653 1.00 40.06 307 LEU A C 1
ATOM 2524 O O . LEU A 1 307 ? -11.393 19.638 4.306 1.00 40.06 307 LEU A O 1
ATOM 2528 N N . SER A 1 308 ? -10.852 18.189 2.701 1.00 35.84 308 SER A N 1
ATOM 2529 C CA . SER A 1 308 ? -12.208 17.613 2.562 1.00 35.84 308 SER A CA 1
ATOM 2530 C C . SER A 1 308 ? -12.399 16.867 1.246 1.00 35.84 308 SER A C 1
ATOM 2532 O O . SER A 1 308 ? -11.844 17.166 0.193 1.00 35.84 308 SER A O 1
ATOM 2534 N N . LEU A 1 309 ? -13.282 15.884 1.322 1.00 38.84 309 LEU A N 1
ATOM 2535 C CA . LEU A 1 309 ? -13.770 15.061 0.234 1.00 38.84 309 LEU A CA 1
ATOM 2536 C C . LEU A 1 309 ? -14.670 15.841 -0.724 1.00 38.84 309 LEU A C 1
ATOM 2538 O O . LEU A 1 309 ? -15.841 16.039 -0.420 1.00 38.84 309 LEU A O 1
ATOM 2542 N N . LYS A 1 310 ? -14.182 16.144 -1.931 1.00 31.27 310 LYS A N 1
ATOM 2543 C CA . LYS A 1 310 ? -15.010 16.196 -3.153 1.00 31.27 310 LYS A CA 1
ATOM 2544 C C . LYS A 1 310 ? -14.199 15.817 -4.392 1.00 31.27 310 LYS A C 1
ATOM 2546 O O . LYS A 1 310 ? -14.024 16.617 -5.302 1.00 31.27 310 LYS A O 1
ATOM 2551 N N . LEU A 1 311 ? -13.785 14.558 -4.495 1.00 26.42 311 LEU A N 1
ATOM 2552 C CA . LEU A 1 311 ? -13.525 13.974 -5.812 1.00 26.42 311 LEU A CA 1
ATOM 2553 C C . LEU A 1 311 ? -14.624 12.961 -6.110 1.00 26.42 311 LEU A C 1
ATOM 2555 O O . LEU A 1 311 ? -14.596 11.820 -5.656 1.00 26.42 311 LEU A O 1
ATOM 2559 N N . ARG A 1 312 ? -15.618 13.437 -6.873 1.00 25.59 312 ARG A N 1
ATOM 2560 C CA . ARG A 1 312 ? -16.530 12.597 -7.649 1.00 25.59 312 ARG A CA 1
ATOM 2561 C C . ARG A 1 312 ? -15.680 11.571 -8.399 1.00 25.59 312 ARG A C 1
ATOM 2563 O O . ARG A 1 312 ? -14.929 11.945 -9.296 1.00 25.59 312 ARG A O 1
ATOM 2570 N N . GLN A 1 313 ? -15.801 10.299 -8.038 1.00 24.98 313 GLN A N 1
ATOM 2571 C CA . GLN A 1 313 ? -15.421 9.224 -8.943 1.00 24.98 313 GLN A CA 1
ATOM 2572 C C . GLN A 1 313 ? -16.531 9.109 -9.989 1.00 24.98 313 GLN A C 1
ATOM 2574 O O . GLN A 1 313 ? -17.691 8.873 -9.650 1.00 24.98 313 GLN A O 1
ATOM 2579 N N . LYS A 1 314 ? -16.168 9.360 -11.246 1.00 25.30 314 LYS A N 1
ATOM 2580 C CA . LYS A 1 314 ? -16.698 8.562 -12.348 1.00 25.30 314 LYS A CA 1
ATOM 2581 C C . LYS A 1 314 ? -15.909 7.260 -12.396 1.00 25.30 314 LYS A C 1
ATOM 2583 O O . LYS A 1 314 ? -14.703 7.315 -12.058 1.00 25.30 314 LYS A O 1
#

Radius of gyration: 24.64 Å; chains: 1; bounding box: 74×48×60 Å

Secondary structure (DSSP, 8-state):
-GGGHHHHHTSHHHHTTSS-TTSPPPPTTGGGTTS-EEEEESEESS---EEESSS-----TTEEEEE--TT---HHHHHHHHTSHHHHHHHHHHSEEETTEEE-SHHHHTTS------HHHHHHHHHHHHHHHHHHHHHHHHHHHHHHHHHTS--EEEEHIIIIIT-TTTBTTTBEEEEE--TT-EEEEEEEEEEEETTEEEEEEEETTTEEEEEEEEE---HHHHHHHHHHHHHHHHHTTT-S--EEEEHHHHHHHT-EEEES-SS-HHHHHHHHHHHHHHHHHHHHHHHHHHHGGGGGGGHHHHH-------

Sequence (314 aa):
MEEHRAGLEDRAAFKRGDCEWWHFTWPLHKERYNSPKIVTPFIAPKNRFALDATAEYVGLTDTYAIFKTDASPDLRYLLALLNSKLLNFRFRYIGKAKDYRYEYVENGLIKIPIRLADETTTQEIIDLAQRMLDLHFVRQTMLNQFVESLQATVYTPRNFYHAYYNHSEYRGQTIHRVGFVDANLRGTVTSIIIREQTTQLVIHIVEEASGMIPLITLDIPDDDFRRFILLALRAELFANQRKQIWARGRLLQGALEALQIPVLIGASAANNIEQIHKLMAEVRHYVTRRVSAELGDRAAQFNDLWLSLKLRQK